Protein AF-A0A3R6R2R9-F1 (afdb_monomer)

Radius of gyration: 22.49 Å; Cα contacts (8 Å, |Δi|>4): 145; chains: 1; bounding box: 64×31×58 Å

Solvent-accessible surface area (backbone atoms only — not comparable to full-atom values): 10108 Å² total; per-residue (Å²): 118,65,66,65,54,50,53,55,52,50,50,53,41,51,53,51,35,52,53,40,49,52,53,43,52,53,50,51,51,50,52,48,55,59,41,60,47,38,36,71,58,51,48,53,52,26,43,52,53,43,52,52,52,52,49,56,29,52,77,71,74,43,88,62,89,83,72,40,45,68,54,50,43,54,51,48,49,27,50,53,25,18,50,49,17,32,46,50,51,51,36,50,51,37,38,54,50,41,45,55,53,53,50,53,51,53,51,52,51,58,69,74,54,85,64,92,76,82,85,73,84,82,86,65,81,58,54,64,58,58,49,51,51,52,57,48,43,63,55,48,50,37,55,50,41,41,54,48,20,56,76,24,62,85,47,72,64,48,75,69,55,37,51,44,28,41,51,13,23,51,49,15,35,51,50,46,53,50,52,51,52,50,53,54,50,66,73,72,107

Mean predicted aligned error: 7.1 Å

Nearest PDB structures (foldseek):
  8j07-assembly1_3  TM=2.261E-01  e=6.428E+00  Homo sapiens
  1qu7-assembly1_A  TM=2.383E-01  e=9.688E+00  Escherichia coli

pLDDT: mean 86.12, std 11.56, range [43.59, 97.88]

Sequence (189 aa):
MNVEKNIRGRQRVLVTVWIWHIVLILYILFIYSNSMRPAVQSSAESGRILRFLQKLAAESGVAVPWLTEHIVRKCAHFIEYTGLGMLLRQSDACVRRNRTVSEKMRIEDLVDRGDGTGRMCALTPDGHVWLELHRIAIFAVPFLDETIQLFTEGRSGQLSDVWLDMAGALTGTVLYLAARRIYLRIKKE

Foldseek 3Di:
DVVVVLVVVLVVLVVVLVVLVVVLVVLLVVLLVLLQDAPVVLLVVLVVVLVVVQVVCVVVVHHDPVDDSVVSSLVVLLQSLLVSLQSLLSSLVSLVVSLVSVVVVVVVCVVVPVDPDDDDPPPDPRSVVSNVVSVVCLQVSLVVSLVSNVVHHPGHRDPVSSVSSSVSSVNSNVVNVVVVVVVVVVVVD

Secondary structure (DSSP, 8-state):
-HHHHHHHHHHHHHHHHHHHHHHHHHHHHHHHHHHTS-HHHHHHHHHHHHHHHHHHHHHTT---TT--HHHHHHHHHHHHHHHHHHHHHHHHHHHHHHHHHHHHHHHHHHHHH-S--------S--HHHHHHHHHHHHHHHHHHHHHHHHTSTT----HHHHHHHHHHHHHHHHHHHHHHHHHHHHTT-

Structure (mmCIF, N/CA/C/O backbone):
data_AF-A0A3R6R2R9-F1
#
_entry.id   AF-A0A3R6R2R9-F1
#
loop_
_atom_site.group_PDB
_atom_site.id
_atom_site.type_symbol
_atom_site.label_atom_id
_atom_site.label_alt_id
_atom_site.label_comp_id
_atom_site.label_asym_id
_atom_site.label_entity_id
_atom_site.label_seq_id
_atom_site.pdbx_PDB_ins_code
_atom_site.Cartn_x
_atom_site.Cartn_y
_atom_site.Cartn_z
_atom_site.occupancy
_atom_site.B_iso_or_equiv
_atom_site.auth_seq_id
_atom_site.auth_comp_id
_atom_site.auth_asym_id
_atom_site.auth_atom_id
_atom_site.pdbx_PDB_model_num
ATOM 1 N N . MET A 1 1 ? 28.288 8.576 -31.025 1.00 58.16 1 MET A N 1
ATOM 2 C CA . MET A 1 1 ? 27.060 9.350 -30.707 1.00 58.16 1 MET A CA 1
ATOM 3 C C . MET A 1 1 ? 25.923 8.499 -30.104 1.00 58.16 1 MET A C 1
ATOM 5 O O . MET A 1 1 ? 25.209 9.017 -29.253 1.00 58.16 1 MET A O 1
ATOM 9 N N . ASN A 1 2 ? 25.753 7.215 -30.471 1.00 65.81 2 ASN A N 1
ATOM 10 C CA . ASN A 1 2 ? 24.722 6.334 -29.874 1.00 65.81 2 ASN A CA 1
ATOM 11 C C . ASN A 1 2 ? 25.046 5.860 -28.446 1.00 65.81 2 ASN A C 1
ATOM 13 O O . ASN A 1 2 ? 24.166 5.872 -27.589 1.00 65.81 2 ASN A O 1
ATOM 17 N N . VAL A 1 3 ? 26.313 5.543 -28.156 1.00 67.00 3 VAL A N 1
ATOM 18 C CA . VAL A 1 3 ? 26.750 5.053 -26.832 1.00 67.00 3 VAL A CA 1
ATOM 19 C C . VAL A 1 3 ? 26.425 6.047 -25.711 1.00 67.00 3 VAL A C 1
ATOM 21 O O . VAL A 1 3 ? 25.812 5.684 -24.711 1.00 67.00 3 VAL A O 1
ATOM 24 N N . GLU A 1 4 ? 26.745 7.329 -25.890 1.00 69.75 4 GLU A N 1
ATOM 25 C CA . GLU A 1 4 ? 26.500 8.352 -24.865 1.00 69.75 4 GLU A CA 1
ATOM 26 C C . GLU A 1 4 ? 24.999 8.612 -24.628 1.00 69.75 4 GLU A C 1
ATOM 28 O O . GLU A 1 4 ? 24.558 8.785 -23.488 1.00 69.75 4 GLU A O 1
ATOM 33 N N . LYS A 1 5 ? 24.182 8.573 -25.693 1.00 74.50 5 LYS A N 1
ATOM 34 C CA . LYS A 1 5 ? 22.715 8.662 -25.588 1.00 74.50 5 LYS A CA 1
ATOM 35 C C . LYS A 1 5 ? 22.138 7.469 -24.822 1.00 74.50 5 LYS A C 1
ATOM 37 O O . LYS A 1 5 ? 21.268 7.666 -23.970 1.00 74.50 5 LYS A O 1
ATOM 42 N N . ASN A 1 6 ? 22.654 6.266 -25.076 1.00 72.81 6 ASN A N 1
ATOM 43 C CA . ASN A 1 6 ? 22.269 5.044 -24.375 1.00 72.81 6 ASN A CA 1
ATOM 44 C C . ASN A 1 6 ? 22.636 5.113 -22.886 1.00 72.81 6 ASN A C 1
ATOM 46 O O . ASN A 1 6 ? 21.772 4.900 -22.033 1.00 72.81 6 ASN A O 1
ATOM 50 N N . ILE A 1 7 ? 23.861 5.530 -22.553 1.00 76.00 7 ILE A N 1
ATOM 51 C CA . ILE A 1 7 ? 24.305 5.715 -21.161 1.00 76.00 7 ILE A CA 1
ATOM 52 C C . ILE A 1 7 ? 23.391 6.706 -20.424 1.00 76.00 7 ILE A C 1
ATOM 54 O O . ILE A 1 7 ? 22.869 6.395 -19.352 1.00 76.00 7 ILE A O 1
ATOM 58 N N . ARG A 1 8 ? 23.104 7.865 -21.031 1.00 80.62 8 ARG A N 1
ATOM 59 C CA . ARG A 1 8 ? 22.224 8.890 -20.445 1.00 80.62 8 ARG A CA 1
ATOM 60 C C . ARG A 1 8 ? 20.776 8.409 -20.296 1.00 80.62 8 ARG A C 1
ATOM 62 O O . ARG A 1 8 ? 20.081 8.772 -19.345 1.00 80.62 8 ARG A O 1
ATOM 69 N N . GLY A 1 9 ? 20.295 7.589 -21.230 1.00 80.38 9 GLY A N 1
ATOM 70 C CA . GLY A 1 9 ? 18.992 6.927 -21.153 1.00 80.38 9 GLY A CA 1
ATOM 71 C C . GLY A 1 9 ? 18.902 5.956 -19.975 1.00 80.38 9 GLY A C 1
ATOM 72 O O . GLY A 1 9 ? 17.954 6.033 -19.192 1.00 80.38 9 GLY A O 1
ATOM 73 N N . ARG A 1 10 ? 19.916 5.099 -19.801 1.00 81.75 10 ARG A N 1
ATOM 74 C CA . ARG A 1 10 ? 20.007 4.154 -18.678 1.00 81.75 10 ARG A CA 1
ATOM 75 C C . ARG A 1 10 ? 20.099 4.872 -17.340 1.00 81.75 10 ARG A C 1
ATOM 77 O O . ARG A 1 10 ? 19.368 4.51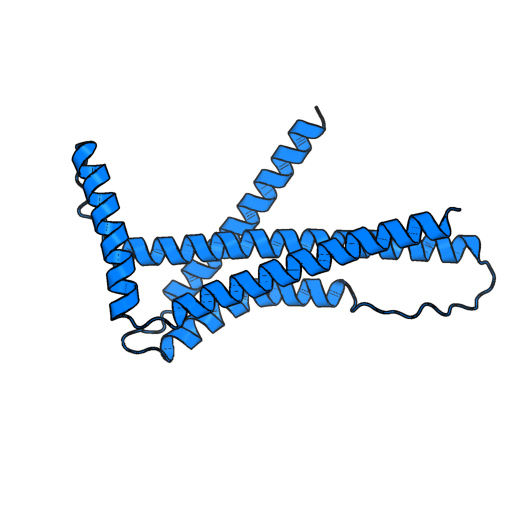9 -16.419 1.00 81.75 10 ARG A O 1
ATOM 84 N N . GLN A 1 11 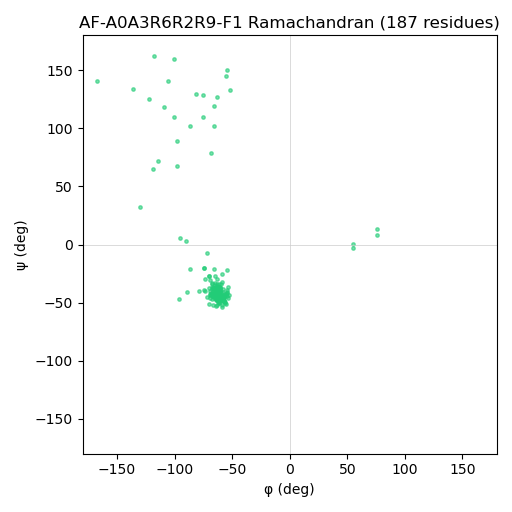? 20.931 5.907 -17.248 1.00 85.75 11 GLN A N 1
ATOM 85 C CA . GLN A 1 11 ? 21.093 6.689 -16.024 1.00 85.75 11 GLN A CA 1
ATOM 86 C C . GLN A 1 11 ? 19.759 7.279 -15.551 1.00 85.75 11 GLN A C 1
ATOM 88 O O . GLN A 1 11 ? 19.429 7.167 -14.375 1.00 85.75 11 GLN A O 1
ATOM 93 N N . ARG A 1 12 ? 18.931 7.814 -16.460 1.00 88.06 12 ARG A N 1
ATOM 94 C CA . ARG A 1 12 ? 17.590 8.322 -16.110 1.00 88.06 12 ARG A CA 1
ATOM 95 C C . ARG A 1 12 ? 16.668 7.243 -15.540 1.00 88.06 12 ARG A C 1
ATOM 97 O O . ARG A 1 12 ? 15.932 7.502 -14.587 1.00 88.06 12 ARG A O 1
ATOM 104 N N . VAL A 1 13 ? 16.702 6.036 -16.102 1.00 87.88 13 VAL A N 1
ATOM 105 C CA . VAL A 1 13 ? 15.885 4.919 -15.607 1.00 87.88 13 VAL A CA 1
ATOM 106 C C . VAL A 1 13 ? 16.375 4.453 -14.238 1.00 87.88 13 VAL A C 1
ATOM 108 O O . VAL A 1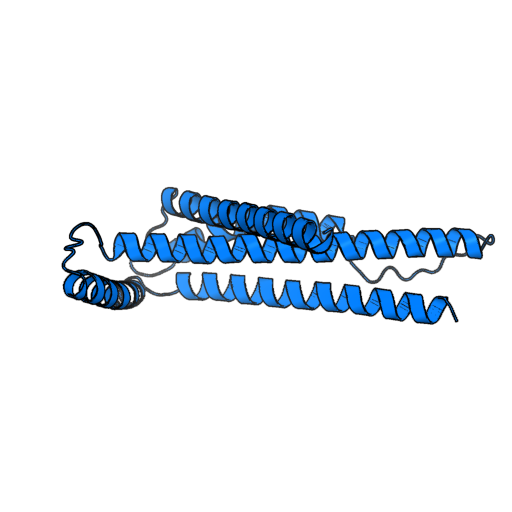 13 ? 15.552 4.270 -13.347 1.00 87.88 13 VAL A O 1
ATOM 111 N N . LEU A 1 14 ? 17.690 4.343 -14.041 1.00 88.44 14 LEU A N 1
ATOM 112 C CA . LEU A 1 14 ? 18.281 3.999 -12.747 1.00 88.44 14 LEU A CA 1
ATOM 113 C C . LEU A 1 14 ? 17.940 5.027 -11.668 1.00 88.44 14 LEU A C 1
ATOM 115 O O . LEU A 1 14 ? 17.484 4.647 -10.596 1.00 88.44 14 LEU A O 1
ATOM 119 N N . VAL A 1 15 ? 18.085 6.321 -11.960 1.00 90.44 15 VAL A N 1
ATOM 120 C CA . VAL A 1 15 ? 17.687 7.396 -11.037 1.00 90.44 15 VAL A CA 1
ATOM 121 C C . VAL A 1 15 ? 16.212 7.262 -10.658 1.00 90.44 15 VAL A C 1
ATOM 123 O O . VAL A 1 15 ? 15.872 7.326 -9.483 1.00 90.44 15 VAL A O 1
ATOM 126 N N . THR A 1 16 ? 15.341 6.989 -11.633 1.00 91.12 16 THR A N 1
ATOM 127 C CA . THR A 1 16 ? 13.912 6.766 -11.368 1.00 91.12 16 THR A CA 1
ATOM 128 C C . THR A 1 16 ? 13.693 5.573 -10.434 1.00 91.12 16 THR A C 1
ATOM 130 O O . THR A 1 16 ? 12.901 5.668 -9.504 1.00 91.12 16 THR A O 1
ATOM 133 N N . VAL A 1 17 ? 14.399 4.459 -10.652 1.00 92.19 17 VAL A N 1
ATOM 134 C CA . VAL A 1 17 ? 14.338 3.283 -9.771 1.00 92.19 17 VAL A CA 1
ATOM 135 C C . VAL A 1 17 ? 14.737 3.651 -8.342 1.00 92.19 17 VAL A C 1
ATOM 137 O O . VAL A 1 17 ? 14.004 3.320 -7.415 1.00 92.19 17 VAL A O 1
ATOM 140 N N . TRP A 1 18 ? 15.853 4.355 -8.153 1.00 92.75 18 TRP A N 1
ATOM 141 C CA . TRP A 1 18 ? 16.323 4.753 -6.823 1.00 92.75 18 TRP A CA 1
ATOM 142 C C . TRP A 1 18 ? 15.357 5.696 -6.111 1.00 92.75 18 TRP A C 1
ATOM 144 O O . TRP A 1 18 ? 15.076 5.489 -4.935 1.00 92.75 18 TRP A O 1
ATOM 154 N N . ILE A 1 19 ? 14.793 6.674 -6.824 1.00 94.81 19 ILE A N 1
ATOM 155 C CA . ILE A 1 19 ? 13.782 7.583 -6.269 1.00 94.81 19 ILE A CA 1
ATOM 156 C C . ILE A 1 19 ? 12.598 6.788 -5.709 1.00 94.81 19 ILE A C 1
ATOM 158 O O . ILE A 1 19 ? 12.211 7.000 -4.564 1.00 94.81 19 ILE A O 1
ATOM 162 N N . TRP A 1 20 ? 12.047 5.843 -6.478 1.00 94.56 20 TRP A N 1
ATOM 163 C CA . TRP A 1 20 ? 10.895 5.061 -6.020 1.00 94.56 20 TRP A CA 1
ATOM 164 C C . TRP A 1 20 ? 11.223 4.124 -4.857 1.00 94.56 20 TRP A C 1
ATOM 166 O O . TRP A 1 20 ? 10.386 3.972 -3.973 1.00 94.56 20 TRP A O 1
ATOM 176 N N . HIS A 1 21 ? 12.430 3.555 -4.801 1.00 94.81 21 HIS A N 1
ATOM 177 C CA . HIS A 1 21 ? 12.857 2.777 -3.634 1.00 94.81 21 HIS A CA 1
ATOM 178 C C . HIS A 1 21 ? 12.999 3.647 -2.385 1.00 94.81 21 HIS A C 1
ATOM 180 O O . HIS A 1 21 ? 12.550 3.240 -1.320 1.00 94.81 21 HIS A O 1
ATOM 186 N N . ILE A 1 22 ? 13.575 4.849 -2.502 1.00 95.69 22 ILE A N 1
ATOM 187 C CA . ILE A 1 22 ? 13.682 5.784 -1.374 1.00 95.69 22 ILE A CA 1
ATOM 188 C C . ILE A 1 22 ? 12.286 6.155 -0.870 1.00 95.69 22 ILE A C 1
ATOM 190 O O . ILE A 1 22 ? 12.026 6.060 0.324 1.00 95.69 22 ILE A O 1
ATOM 194 N N . VAL A 1 23 ? 11.369 6.514 -1.773 1.00 97.12 23 VAL A N 1
ATOM 195 C CA . VAL A 1 23 ? 9.976 6.824 -1.415 1.00 97.12 23 VAL A CA 1
ATOM 196 C C . VAL A 1 23 ? 9.304 5.633 -0.729 1.00 97.12 23 VAL A C 1
ATOM 198 O O . VAL A 1 23 ? 8.651 5.815 0.293 1.00 97.12 23 VAL A O 1
ATOM 201 N N . LEU A 1 24 ? 9.490 4.418 -1.250 1.00 95.62 24 LEU A N 1
ATOM 202 C CA . LEU A 1 24 ? 8.939 3.201 -0.659 1.00 95.62 24 LEU A CA 1
ATOM 203 C C . LEU A 1 24 ? 9.484 2.951 0.755 1.00 95.62 24 LEU A C 1
ATOM 205 O O . LEU A 1 24 ? 8.706 2.685 1.665 1.00 95.62 24 LEU A O 1
ATOM 209 N N . ILE A 1 25 ? 10.799 3.067 0.952 1.00 95.69 25 ILE A N 1
ATOM 210 C CA . ILE A 1 25 ? 11.438 2.889 2.264 1.00 95.69 25 ILE A CA 1
ATOM 211 C C . ILE A 1 25 ? 10.914 3.930 3.254 1.00 95.69 25 ILE A C 1
ATOM 213 O O . ILE A 1 25 ? 10.522 3.573 4.360 1.00 95.69 25 ILE A O 1
ATOM 217 N N . LEU A 1 26 ? 10.854 5.203 2.853 1.00 97.06 26 LEU A N 1
ATOM 218 C CA . LEU A 1 26 ? 10.310 6.271 3.694 1.00 97.06 26 LEU A CA 1
ATOM 219 C C . LEU A 1 26 ? 8.844 6.016 4.062 1.00 97.06 26 LEU A C 1
ATOM 221 O O . LEU A 1 26 ? 8.447 6.284 5.193 1.00 97.06 26 LEU A O 1
ATOM 225 N N . TYR A 1 27 ? 8.052 5.468 3.140 1.00 97.25 27 TYR A N 1
ATOM 226 C CA . TYR A 1 27 ? 6.656 5.132 3.401 1.00 97.25 27 TYR A CA 1
ATOM 227 C C . TYR A 1 27 ? 6.503 3.959 4.379 1.00 97.25 27 TYR A C 1
ATOM 229 O O . TYR A 1 27 ? 5.671 4.015 5.277 1.00 97.25 27 TYR A O 1
ATOM 237 N N . ILE A 1 28 ? 7.344 2.927 4.269 1.00 95.69 28 ILE A N 1
ATOM 238 C CA . ILE A 1 28 ? 7.371 1.818 5.238 1.00 95.69 28 ILE A CA 1
ATOM 239 C C . ILE A 1 28 ? 7.783 2.327 6.625 1.00 95.69 28 ILE A C 1
ATOM 241 O O . ILE A 1 28 ? 7.151 1.986 7.620 1.00 95.69 28 ILE A O 1
ATOM 245 N N . LEU A 1 29 ? 8.801 3.191 6.701 1.00 95.25 29 LEU A N 1
ATOM 246 C CA . LEU A 1 29 ? 9.208 3.820 7.962 1.00 95.25 29 LEU A CA 1
ATOM 247 C C . LEU A 1 29 ? 8.088 4.675 8.563 1.00 95.25 29 LEU A C 1
ATOM 249 O O . LEU A 1 29 ? 7.932 4.705 9.781 1.00 95.25 29 LEU A O 1
ATOM 253 N N . PHE A 1 30 ? 7.303 5.352 7.724 1.00 95.06 30 PHE A N 1
ATOM 254 C CA . PHE A 1 30 ? 6.120 6.085 8.161 1.00 95.06 30 PHE A CA 1
ATOM 255 C C . PHE A 1 30 ? 5.064 5.153 8.779 1.00 95.06 30 P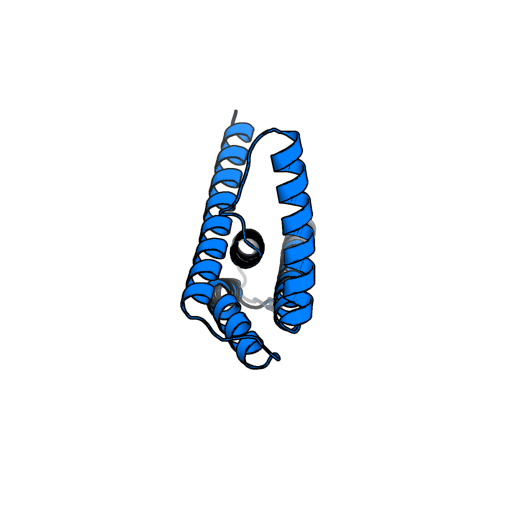HE A C 1
ATOM 257 O O . PHE A 1 30 ? 4.596 5.448 9.877 1.00 95.06 30 PHE A O 1
ATOM 264 N N . ILE A 1 31 ? 4.757 4.015 8.144 1.00 94.19 31 ILE A N 1
ATOM 265 C CA . ILE A 1 31 ? 3.828 3.006 8.690 1.00 94.19 31 ILE A CA 1
ATOM 266 C C . ILE A 1 31 ? 4.329 2.500 10.049 1.00 94.19 31 ILE A C 1
ATOM 268 O O . ILE A 1 31 ? 3.626 2.607 11.051 1.00 94.19 31 ILE A O 1
ATOM 272 N N . TYR A 1 32 ? 5.586 2.055 10.127 1.00 93.56 32 TYR A N 1
ATOM 273 C CA . TYR A 1 32 ? 6.148 1.544 11.382 1.00 93.56 32 TYR A CA 1
ATOM 274 C C . TYR A 1 32 ? 6.219 2.610 12.479 1.00 93.56 32 TYR A C 1
ATOM 276 O O . TYR A 1 32 ? 6.015 2.305 13.652 1.00 93.56 32 TYR A O 1
ATOM 284 N N . SER A 1 33 ? 6.463 3.873 12.118 1.00 91.19 33 SER A N 1
ATOM 285 C CA . SER A 1 33 ? 6.396 4.996 13.058 1.00 91.19 33 SER A CA 1
ATOM 286 C C . SER A 1 33 ? 5.000 5.151 13.665 1.00 91.19 33 SER A C 1
ATOM 288 O O . SER A 1 33 ? 4.881 5.404 14.864 1.00 91.19 33 SER A O 1
ATOM 290 N N . ASN A 1 34 ? 3.941 4.946 12.876 1.00 88.19 34 ASN A N 1
ATOM 291 C CA . ASN A 1 34 ? 2.566 4.964 13.376 1.00 88.19 34 ASN A CA 1
ATOM 292 C C . ASN A 1 34 ? 2.259 3.746 14.258 1.00 88.19 34 ASN A C 1
ATOM 294 O O . ASN A 1 34 ? 1.606 3.905 15.292 1.00 88.19 34 ASN A O 1
ATOM 298 N N . SER A 1 35 ? 2.789 2.567 13.929 1.00 86.00 35 SER A N 1
ATOM 299 C CA . SER A 1 35 ? 2.625 1.365 14.757 1.00 86.00 35 SER A CA 1
ATOM 300 C C . SER A 1 35 ? 3.386 1.399 16.074 1.00 86.00 35 SER A C 1
ATOM 302 O O . SER A 1 35 ? 2.921 0.815 17.046 1.00 86.00 35 SER A O 1
ATOM 304 N N . MET A 1 36 ? 4.492 2.145 16.164 1.00 86.62 36 MET A N 1
ATOM 305 C CA . MET A 1 36 ? 5.206 2.364 17.428 1.00 86.62 36 MET A CA 1
ATOM 306 C C . MET A 1 36 ? 4.457 3.289 18.408 1.00 86.62 36 MET A C 1
ATOM 308 O O . MET A 1 36 ? 4.889 3.458 19.550 1.00 86.62 36 MET A O 1
ATOM 312 N N . ARG A 1 37 ? 3.342 3.913 18.000 1.00 86.06 37 ARG A N 1
ATOM 313 C CA . ARG A 1 37 ? 2.593 4.840 18.861 1.00 86.06 37 ARG A CA 1
ATOM 314 C C . ARG A 1 37 ? 1.781 4.086 19.924 1.00 86.06 37 ARG A C 1
ATOM 316 O O . ARG A 1 37 ? 0.955 3.238 19.562 1.00 86.06 37 ARG A O 1
ATOM 323 N N . PRO A 1 38 ? 1.906 4.456 21.218 1.00 86.12 38 PRO A N 1
ATOM 324 C CA . PRO A 1 38 ? 1.123 3.859 22.298 1.00 86.12 38 PRO A CA 1
ATOM 325 C C . PRO A 1 38 ? -0.382 3.928 22.035 1.00 86.12 38 PRO A C 1
ATOM 327 O O . PRO A 1 38 ? -0.876 4.883 21.422 1.00 86.12 38 PRO A O 1
ATOM 330 N N . ALA A 1 39 ? -1.130 2.952 22.554 1.00 81.25 39 ALA A N 1
ATOM 331 C CA . ALA A 1 39 ? -2.566 2.840 22.299 1.00 81.25 39 ALA A CA 1
ATOM 332 C C . ALA A 1 39 ? -3.343 4.118 22.643 1.00 81.25 39 ALA A C 1
ATOM 334 O O . ALA A 1 39 ? -4.160 4.566 21.846 1.00 81.25 39 ALA A O 1
ATOM 335 N N . VAL A 1 40 ? -3.016 4.767 23.765 1.00 80.75 40 VAL A N 1
ATOM 336 C CA . VAL A 1 40 ? -3.664 6.016 24.202 1.00 80.75 40 VAL A CA 1
ATOM 337 C C . VAL A 1 40 ? -3.480 7.149 23.182 1.00 80.75 40 VAL A C 1
ATOM 339 O O . VAL A 1 40 ? -4.421 7.897 22.913 1.00 80.75 40 VAL A O 1
ATOM 342 N N . GLN A 1 41 ? -2.291 7.271 22.578 1.00 81.19 41 GLN A N 1
ATOM 343 C CA . GLN A 1 41 ? -2.022 8.308 21.576 1.00 81.19 41 GLN A CA 1
ATOM 344 C C . GLN A 1 41 ? -2.753 8.020 20.263 1.00 81.19 41 GLN A C 1
ATOM 346 O O . GLN A 1 41 ? -3.413 8.906 19.723 1.00 81.19 41 GLN A O 1
ATOM 351 N N . SER A 1 42 ? -2.706 6.777 19.782 1.00 84.56 42 SER A N 1
ATOM 352 C CA . SER A 1 42 ? -3.435 6.391 18.568 1.00 84.56 42 SER A CA 1
ATOM 353 C C . SER A 1 42 ? -4.952 6.517 18.729 1.00 84.56 42 SER A C 1
ATOM 355 O O . SER A 1 42 ? -5.647 6.939 17.798 1.00 84.56 42 SER A O 1
ATOM 357 N N . SER A 1 43 ? -5.463 6.225 19.926 1.00 83.88 43 SER A N 1
ATOM 358 C CA . SER A 1 43 ? -6.866 6.421 20.269 1.00 83.88 43 SER A CA 1
ATOM 359 C C . SER A 1 43 ? -7.265 7.891 20.262 1.00 83.88 43 SER A C 1
ATOM 361 O O . SER A 1 43 ? -8.291 8.263 19.693 1.00 83.88 43 SER A O 1
ATOM 363 N N . ALA A 1 44 ? -6.416 8.772 20.796 1.00 85.44 44 ALA A N 1
ATOM 364 C CA . ALA A 1 44 ? -6.650 10.209 20.735 1.00 85.44 44 ALA A CA 1
ATOM 365 C C . ALA A 1 44 ? -6.700 10.743 19.288 1.00 85.44 44 ALA A C 1
ATOM 367 O O . ALA A 1 44 ? -7.549 11.587 18.982 1.00 85.44 44 ALA A O 1
ATOM 368 N N . GLU A 1 45 ? -5.829 10.260 18.396 1.00 85.25 45 GLU A N 1
ATOM 369 C CA . GLU A 1 45 ? -5.824 10.639 16.973 1.00 85.25 45 GLU A CA 1
ATOM 370 C C . GLU A 1 45 ? -7.078 10.150 16.246 1.00 85.25 45 GLU A C 1
ATOM 372 O O . GLU A 1 45 ? -7.806 10.950 15.649 1.00 85.25 45 GLU A O 1
ATOM 377 N N . SER A 1 46 ? -7.386 8.861 16.376 1.00 85.06 46 SER A N 1
ATOM 378 C CA . SER A 1 46 ? -8.581 8.249 15.789 1.00 85.06 46 SER A CA 1
ATOM 379 C C . SER A 1 46 ? -9.861 8.901 16.329 1.00 85.06 46 SER A C 1
ATOM 381 O O . SER A 1 46 ? -10.801 9.154 15.578 1.00 85.06 46 SER A O 1
ATOM 383 N N . GLY A 1 47 ? -9.874 9.283 17.609 1.00 85.12 47 GLY A N 1
ATOM 384 C CA . GLY A 1 47 ? -10.970 10.005 18.249 1.00 85.12 47 GLY A CA 1
ATOM 385 C C . GLY A 1 47 ? -11.152 11.437 17.733 1.00 85.12 47 GLY A C 1
ATOM 386 O O . GLY A 1 47 ? -12.282 11.920 17.650 1.00 85.12 47 GLY A O 1
ATOM 387 N N . ARG A 1 48 ? -10.074 12.139 17.351 1.00 86.62 48 ARG A N 1
ATOM 388 C CA . ARG A 1 48 ? -10.175 13.460 16.692 1.00 86.62 48 ARG A CA 1
ATOM 389 C C . ARG A 1 48 ? -10.824 13.336 15.318 1.00 86.62 48 ARG A C 1
ATOM 391 O O . ARG A 1 48 ? -11.739 14.102 15.021 1.00 86.62 48 ARG A O 1
ATOM 398 N N . ILE A 1 49 ? -10.384 12.360 14.522 1.00 88.00 49 ILE A N 1
ATOM 399 C CA . ILE A 1 49 ? -10.959 12.081 13.200 1.00 88.00 49 ILE A CA 1
ATOM 400 C C . ILE A 1 49 ? -12.427 11.672 13.345 1.00 88.00 49 ILE A C 1
ATOM 402 O O . ILE A 1 49 ? -13.281 12.203 12.641 1.00 88.00 49 ILE A O 1
ATOM 406 N N . LEU A 1 50 ? -12.744 10.805 14.309 1.00 88.50 50 LEU A N 1
ATOM 407 C CA . LEU A 1 50 ? -14.114 10.397 14.602 1.00 88.50 50 LEU A CA 1
ATOM 408 C C . LEU A 1 50 ? -15.023 11.597 14.889 1.00 88.50 50 LEU A C 1
ATOM 410 O O . LEU A 1 50 ? -16.075 11.722 14.269 1.00 88.50 50 LEU A O 1
ATOM 414 N N . ARG A 1 51 ? -14.614 12.498 15.793 1.00 85.62 51 ARG A N 1
ATOM 415 C CA . ARG A 1 51 ? -15.400 13.698 16.127 1.00 85.62 51 ARG A CA 1
ATOM 416 C C . ARG A 1 51 ? -15.598 14.610 14.921 1.00 85.62 51 ARG A C 1
ATOM 418 O O . ARG A 1 51 ? -16.677 15.171 14.755 1.00 85.62 51 ARG A O 1
ATOM 425 N N . PHE A 1 52 ? -14.580 14.748 14.074 1.00 88.00 52 PHE A N 1
ATOM 426 C CA . PHE A 1 52 ? -14.690 15.506 12.831 1.00 88.00 52 PHE A CA 1
ATOM 427 C C . PHE A 1 52 ? -15.714 14.878 11.873 1.00 88.00 52 PHE A C 1
ATOM 429 O O . PHE A 1 52 ? -16.605 15.575 11.391 1.00 88.00 52 PHE A O 1
ATOM 436 N N . LEU A 1 53 ? -15.652 13.560 11.661 1.00 85.88 53 LEU A N 1
ATOM 437 C CA . LEU A 1 53 ? -16.594 12.835 10.804 1.00 85.88 53 LEU A CA 1
ATOM 438 C C . LEU A 1 53 ? -18.027 12.873 11.348 1.00 85.88 53 LEU A C 1
ATOM 440 O O . LEU A 1 53 ? -18.962 13.106 10.588 1.00 85.88 53 LEU A O 1
ATOM 444 N N . GLN A 1 54 ? -18.208 12.701 12.659 1.00 86.75 54 GLN A N 1
ATOM 445 C CA . GLN A 1 54 ? -19.517 12.804 13.308 1.00 86.75 54 GLN A CA 1
ATOM 446 C C . GLN A 1 54 ? -20.107 14.211 13.181 1.00 86.75 54 GLN A C 1
ATOM 448 O O . GLN A 1 54 ? -21.306 14.342 12.957 1.00 86.75 54 GLN A O 1
ATOM 453 N N . LYS A 1 55 ? -19.277 15.259 13.269 1.00 87.75 55 LYS A N 1
ATOM 454 C CA . LYS A 1 55 ? -19.718 16.641 13.051 1.00 87.75 55 LYS A CA 1
ATOM 455 C C . LYS A 1 55 ? -20.203 16.858 11.614 1.00 87.75 55 LYS A C 1
ATOM 457 O O . LYS A 1 55 ? -21.299 17.373 11.429 1.00 87.75 55 LYS A O 1
ATOM 462 N N . LEU A 1 56 ? -19.438 16.413 10.615 1.00 88.19 56 LEU A N 1
ATOM 463 C CA . LEU A 1 56 ? -19.845 16.506 9.205 1.00 88.19 56 LEU A CA 1
ATOM 464 C C . LEU A 1 56 ? -21.128 15.709 8.912 1.00 88.19 56 LEU A C 1
ATOM 466 O O . LEU A 1 56 ? -21.991 16.150 8.152 1.00 88.19 56 LEU A O 1
ATOM 470 N N . ALA A 1 57 ? -21.275 14.536 9.527 1.00 86.25 57 ALA A N 1
ATOM 471 C CA . ALA A 1 57 ? -22.477 13.717 9.402 1.00 86.25 57 ALA A CA 1
ATOM 472 C C . ALA A 1 57 ? -23.698 14.409 10.042 1.00 86.25 57 ALA A C 1
ATOM 474 O O . ALA A 1 57 ? -24.765 14.481 9.436 1.00 86.25 57 ALA A O 1
ATOM 475 N N . ALA A 1 58 ? -23.525 15.011 11.222 1.00 85.56 58 ALA A N 1
ATOM 476 C CA . ALA A 1 58 ? -24.578 15.776 11.885 1.00 85.56 58 ALA A CA 1
ATOM 477 C C . ALA A 1 58 ? -25.010 17.004 11.064 1.00 85.56 58 ALA A C 1
ATOM 479 O O . ALA A 1 58 ? -26.205 17.256 10.931 1.00 85.56 58 ALA A O 1
ATOM 480 N N . GLU A 1 59 ? -24.063 17.726 10.457 1.00 88.00 59 GLU A N 1
ATOM 481 C CA . GLU A 1 59 ? -24.346 18.864 9.566 1.00 88.00 59 GLU A CA 1
ATOM 482 C C . GLU A 1 59 ? -25.089 18.451 8.284 1.00 88.00 59 GLU A C 1
ATOM 484 O O . GLU A 1 59 ? -25.855 19.237 7.733 1.00 88.00 59 GLU A O 1
ATOM 489 N N . SER A 1 60 ? -24.922 17.205 7.835 1.00 86.50 60 SER A N 1
ATOM 490 C CA . SER A 1 60 ? -25.663 16.627 6.704 1.00 86.50 60 SER A CA 1
ATOM 491 C C . SER A 1 60 ? -26.971 15.932 7.109 1.00 86.50 60 SER A C 1
ATOM 493 O O . SER A 1 60 ? -27.660 15.378 6.253 1.00 86.50 60 SER A O 1
ATOM 495 N N . GLY A 1 61 ? -27.344 15.973 8.394 1.00 86.69 61 GLY A N 1
ATOM 496 C CA . GLY A 1 61 ? -28.575 15.373 8.917 1.00 86.69 61 GLY A CA 1
ATOM 497 C C . GLY A 1 61 ? -28.529 13.849 9.068 1.00 86.69 61 GLY A C 1
ATOM 498 O O . GLY A 1 61 ? -29.570 13.224 9.264 1.00 86.69 61 GLY A O 1
ATOM 499 N N . VAL A 1 62 ? -27.345 13.234 8.988 1.00 84.88 62 VAL A N 1
ATOM 500 C CA . VAL A 1 62 ? -27.159 11.780 9.064 1.00 84.88 62 VAL A CA 1
ATOM 501 C C . VAL A 1 62 ? -26.481 11.405 10.380 1.00 84.88 62 VAL A C 1
ATOM 503 O O . VAL A 1 62 ? -25.340 11.773 10.647 1.00 84.88 62 VAL A O 1
ATOM 506 N N . ALA A 1 63 ? -27.157 10.611 11.211 1.00 78.69 63 ALA A N 1
ATOM 507 C CA . ALA A 1 63 ? -26.541 10.030 12.400 1.00 78.69 63 ALA A CA 1
ATOM 508 C C . ALA A 1 63 ? -25.736 8.772 12.029 1.00 78.69 63 ALA A C 1
ATOM 510 O O . ALA A 1 63 ? -26.255 7.858 11.389 1.00 78.69 63 ALA A O 1
ATOM 511 N N . VAL A 1 64 ? -24.480 8.692 12.478 1.00 83.88 64 VAL A N 1
ATOM 512 C CA . VAL A 1 64 ? -23.580 7.545 12.238 1.00 83.88 64 VAL A CA 1
ATOM 513 C C . VAL A 1 64 ? -23.147 6.873 13.551 1.00 83.88 64 VAL A C 1
ATOM 515 O O . VAL A 1 64 ? -21.969 6.890 13.901 1.00 83.88 64 VAL A O 1
ATOM 518 N N . PRO A 1 65 ? -24.076 6.259 14.311 1.00 80.81 65 PRO A N 1
ATOM 519 C CA . PRO A 1 65 ? -23.766 5.633 15.603 1.00 80.81 65 PRO A CA 1
ATOM 520 C C . PRO A 1 65 ? -22.844 4.412 15.483 1.00 80.81 65 PRO A C 1
ATOM 522 O O . PRO A 1 65 ? -22.188 4.029 16.445 1.00 80.81 65 PRO A O 1
ATOM 525 N N . TRP A 1 66 ? -22.774 3.807 14.297 1.00 85.19 66 TRP A N 1
ATOM 526 C CA . TRP A 1 66 ? -21.866 2.704 13.995 1.00 85.19 66 TRP A CA 1
ATOM 527 C C . TRP A 1 66 ? -20.414 3.163 13.830 1.00 85.19 66 TRP A C 1
ATOM 529 O O . TRP A 1 66 ? -19.511 2.339 13.944 1.00 85.19 66 TRP A O 1
ATOM 539 N N . LEU A 1 67 ? -20.165 4.453 13.566 1.00 86.12 67 LEU A N 1
ATOM 540 C CA . LEU A 1 67 ? -18.817 4.974 13.386 1.00 86.12 67 LEU A CA 1
ATOM 541 C C . LEU A 1 67 ? -18.142 5.084 14.754 1.00 86.12 67 LEU A C 1
ATOM 543 O O . LEU A 1 67 ? -18.489 5.928 15.579 1.00 86.12 67 LEU A O 1
ATOM 547 N N . THR A 1 68 ? -17.169 4.213 14.982 1.00 88.88 68 THR A N 1
ATOM 548 C CA . THR A 1 68 ? -16.390 4.159 16.220 1.00 88.88 68 THR A CA 1
ATOM 549 C C . THR A 1 68 ? -14.924 4.441 15.934 1.00 88.88 68 THR A C 1
ATOM 551 O O . THR A 1 68 ? -14.453 4.303 14.804 1.00 88.88 68 THR A O 1
ATOM 554 N N . GLU A 1 69 ? -14.179 4.789 16.979 1.00 86.38 69 GLU A N 1
ATOM 555 C CA . GLU A 1 69 ? -12.730 4.983 16.908 1.00 86.38 69 GLU A CA 1
ATOM 556 C C . GLU A 1 69 ? -12.026 3.747 16.332 1.00 86.38 69 GLU A C 1
ATOM 558 O O . GLU A 1 69 ? -11.129 3.859 15.501 1.00 86.38 69 GLU A O 1
ATOM 563 N N . HIS A 1 70 ? -12.504 2.560 16.710 1.00 85.56 70 HIS A N 1
ATOM 564 C CA . HIS A 1 70 ? -11.989 1.289 16.227 1.00 85.56 70 HIS A CA 1
ATOM 565 C C . HIS A 1 70 ? -12.159 1.123 14.708 1.00 85.56 70 HIS A C 1
ATOM 567 O O . HIS A 1 70 ? -11.232 0.671 14.039 1.00 85.56 70 HIS A O 1
ATOM 573 N N . ILE A 1 71 ? -13.310 1.517 14.146 1.00 87.75 71 ILE A N 1
ATOM 574 C CA . ILE A 1 71 ? -13.530 1.485 12.691 1.00 87.75 71 ILE A CA 1
ATOM 575 C C . ILE A 1 71 ? -12.638 2.506 11.993 1.00 87.75 71 ILE A C 1
ATOM 577 O O . ILE A 1 71 ? -11.978 2.159 11.020 1.00 87.75 71 ILE A O 1
ATOM 581 N N . VAL A 1 72 ? -12.579 3.739 12.505 1.00 89.38 72 VAL A N 1
ATOM 582 C CA . VAL A 1 72 ? -11.727 4.797 11.938 1.00 89.38 72 VAL A CA 1
ATOM 583 C C . VAL A 1 72 ? -10.269 4.345 11.889 1.00 89.38 72 VAL A C 1
ATOM 585 O O . VAL A 1 72 ? -9.614 4.499 10.860 1.00 89.38 72 VAL A O 1
ATOM 588 N N . ARG A 1 73 ? -9.789 3.711 12.961 1.00 88.50 73 ARG A N 1
ATOM 589 C CA . ARG A 1 73 ? -8.445 3.141 13.031 1.00 88.50 73 ARG A CA 1
ATOM 590 C C . ARG A 1 73 ? -8.236 2.053 11.977 1.00 88.50 73 ARG A C 1
ATOM 592 O O . ARG A 1 73 ? -7.293 2.146 11.203 1.00 88.50 73 ARG A O 1
ATOM 599 N N . LYS A 1 74 ? -9.140 1.072 11.874 1.00 90.25 74 LYS A N 1
ATOM 600 C CA . LYS A 1 74 ? -9.054 0.004 10.858 1.00 90.25 74 LYS A CA 1
ATOM 601 C C . LYS A 1 74 ? -9.091 0.540 9.425 1.00 90.25 74 LYS A C 1
ATOM 603 O O . LYS A 1 74 ? -8.363 0.054 8.566 1.00 90.25 74 LYS A O 1
ATOM 608 N N . CYS A 1 75 ? -9.884 1.577 9.169 1.00 91.62 75 CYS A N 1
ATOM 609 C CA . CYS A 1 75 ? -9.893 2.257 7.877 1.00 91.62 75 CYS A CA 1
ATOM 610 C C . CYS A 1 75 ? -8.567 2.972 7.588 1.00 91.62 75 CYS A C 1
ATOM 612 O O . CYS A 1 75 ? -8.114 2.936 6.448 1.00 91.62 75 CYS A O 1
ATOM 614 N N . ALA A 1 76 ? -7.944 3.602 8.589 1.00 91.56 76 ALA A N 1
ATOM 615 C CA . ALA A 1 76 ? -6.647 4.253 8.424 1.00 91.56 76 ALA A CA 1
ATOM 616 C C . ALA A 1 76 ? -5.563 3.241 8.028 1.00 91.56 76 ALA A C 1
ATOM 618 O O . ALA A 1 76 ? -4.932 3.436 6.992 1.00 91.56 76 ALA A O 1
ATOM 619 N N . HIS A 1 77 ? -5.445 2.125 8.758 1.00 92.06 77 HIS A N 1
ATOM 620 C CA . HIS A 1 77 ? -4.525 1.037 8.410 1.00 92.06 77 HIS A CA 1
ATOM 621 C C . HIS A 1 77 ? -4.790 0.523 6.984 1.00 92.06 77 HIS A C 1
ATOM 623 O O . HIS A 1 77 ? -3.906 0.549 6.129 1.00 92.06 77 HIS A O 1
ATOM 629 N N . PHE A 1 78 ? -6.043 0.205 6.646 1.00 95.69 78 PHE A N 1
ATOM 630 C CA . PHE A 1 78 ? -6.393 -0.226 5.289 1.00 95.69 78 PHE A CA 1
ATOM 631 C C . PHE A 1 78 ? -5.954 0.774 4.199 1.00 95.69 78 PHE A C 1
ATOM 633 O O . PHE A 1 78 ? -5.465 0.368 3.140 1.00 95.69 78 PHE A O 1
ATOM 640 N N . ILE A 1 79 ? -6.110 2.083 4.435 1.00 95.75 79 ILE A N 1
ATOM 641 C CA . ILE A 1 79 ? -5.692 3.142 3.502 1.00 95.75 79 ILE A CA 1
ATOM 642 C C . ILE A 1 79 ? -4.164 3.231 3.407 1.00 95.75 79 ILE A C 1
ATOM 644 O O . ILE A 1 79 ? -3.640 3.342 2.297 1.00 95.75 79 ILE A O 1
ATOM 648 N N . GLU A 1 80 ? -3.448 3.158 4.528 1.00 95.75 80 GLU A N 1
ATOM 649 C CA . GLU A 1 80 ? -1.980 3.147 4.558 1.00 95.75 80 GLU A CA 1
ATOM 650 C C . GLU A 1 80 ? -1.433 1.970 3.746 1.00 95.75 80 GLU A C 1
ATOM 652 O O . GLU A 1 80 ? -0.619 2.148 2.836 1.00 95.75 80 GLU A O 1
ATOM 657 N N . TYR A 1 81 ? -1.968 0.771 3.964 1.00 96.69 81 TYR A N 1
ATOM 658 C CA . TYR A 1 81 ? -1.563 -0.401 3.197 1.00 96.69 81 TYR A CA 1
ATOM 659 C C . TYR A 1 81 ? -2.018 -0.350 1.737 1.00 96.69 81 TYR A C 1
ATOM 661 O O . TYR A 1 81 ? -1.295 -0.810 0.851 1.00 96.69 81 TYR A O 1
ATOM 669 N N . THR A 1 82 ? -3.148 0.292 1.432 1.00 97.88 82 THR A N 1
ATOM 670 C CA . THR A 1 82 ? -3.528 0.615 0.046 1.00 97.88 82 THR A CA 1
ATOM 671 C C . THR A 1 82 ? -2.471 1.497 -0.625 1.00 97.88 82 THR A C 1
ATOM 673 O O . THR A 1 82 ? -2.055 1.214 -1.753 1.00 97.88 82 THR A O 1
ATOM 676 N N . GLY A 1 83 ? -1.970 2.520 0.070 1.00 97.31 83 GLY A N 1
ATOM 677 C CA . GLY A 1 83 ? -0.855 3.343 -0.399 1.00 97.31 83 GLY A CA 1
ATOM 678 C C . GLY A 1 83 ? 0.425 2.530 -0.614 1.00 97.31 83 GLY A C 1
ATOM 679 O O . GLY A 1 83 ? 1.052 2.638 -1.673 1.00 97.31 83 GLY A O 1
ATOM 680 N N . LEU A 1 84 ? 0.764 1.644 0.328 1.00 97.44 84 LEU A N 1
ATOM 681 C CA . LEU A 1 84 ? 1.918 0.746 0.226 1.00 97.44 84 LEU A CA 1
ATOM 682 C C . LEU A 1 84 ? 1.835 -0.136 -1.029 1.00 97.44 84 LEU A C 1
ATOM 684 O O . LEU A 1 84 ? 2.799 -0.221 -1.790 1.00 97.44 84 LEU A O 1
ATOM 688 N N . GLY A 1 85 ? 0.672 -0.742 -1.289 1.00 96.88 85 GLY A N 1
ATOM 689 C CA . GLY A 1 85 ? 0.433 -1.570 -2.472 1.00 96.88 85 GLY A CA 1
ATOM 690 C C . GLY A 1 85 ? 0.627 -0.812 -3.790 1.00 96.88 85 GLY A C 1
ATOM 691 O O . GLY A 1 85 ? 1.253 -1.321 -4.724 1.00 96.88 85 GLY A O 1
ATOM 692 N N . MET A 1 86 ? 0.151 0.437 -3.865 1.00 96.88 86 MET A N 1
ATOM 693 C CA . MET A 1 86 ? 0.369 1.299 -5.034 1.00 96.88 86 MET A CA 1
ATOM 694 C C . MET A 1 86 ? 1.854 1.625 -5.240 1.00 96.88 86 MET A C 1
ATOM 696 O O . MET A 1 86 ? 2.355 1.523 -6.364 1.00 96.88 86 MET A O 1
ATOM 700 N N . LEU A 1 87 ? 2.563 1.994 -4.169 1.00 96.88 87 LEU A N 1
ATOM 701 C CA . LEU A 1 87 ? 3.985 2.348 -4.214 1.00 96.88 87 LEU A CA 1
ATOM 702 C C . LEU A 1 87 ? 4.864 1.153 -4.586 1.00 96.88 87 LEU A C 1
ATOM 704 O O . LEU A 1 87 ? 5.723 1.280 -5.461 1.00 96.88 87 LEU A O 1
ATOM 708 N N . LEU A 1 88 ? 4.609 -0.019 -3.998 1.00 96.06 88 LEU A N 1
ATOM 709 C CA . LEU A 1 88 ? 5.280 -1.268 -4.363 1.00 96.06 88 LEU A CA 1
ATOM 710 C C . LEU A 1 88 ? 5.083 -1.563 -5.845 1.00 96.06 88 LEU A C 1
ATOM 712 O O . LEU A 1 88 ? 6.050 -1.789 -6.574 1.00 96.06 88 LEU A O 1
ATOM 716 N N . ARG A 1 89 ? 3.838 -1.481 -6.329 1.00 96.00 89 ARG A N 1
ATOM 717 C CA . ARG A 1 89 ? 3.532 -1.776 -7.728 1.00 96.00 89 ARG A CA 1
ATOM 718 C C . ARG A 1 89 ? 4.173 -0.786 -8.705 1.00 96.00 89 ARG A C 1
ATOM 720 O O . ARG A 1 89 ? 4.540 -1.188 -9.820 1.00 96.00 89 ARG A O 1
ATOM 727 N N . GLN A 1 90 ? 4.312 0.475 -8.302 1.00 95.50 90 GLN A N 1
ATOM 728 C CA . GLN A 1 90 ? 5.025 1.511 -9.044 1.00 95.50 90 GLN A CA 1
ATOM 729 C C . GLN A 1 90 ? 6.540 1.253 -9.066 1.00 95.50 90 GLN A C 1
ATOM 731 O O . GLN A 1 90 ? 7.135 1.286 -10.146 1.00 95.50 90 GLN A O 1
ATOM 736 N N . SER A 1 91 ? 7.150 0.922 -7.924 1.00 94.62 91 SER A N 1
ATOM 737 C CA . SER A 1 91 ? 8.569 0.540 -7.838 1.00 94.62 91 SER A CA 1
ATOM 738 C C . SER A 1 91 ? 8.874 -0.669 -8.736 1.00 94.62 91 SER A C 1
ATOM 740 O O . SER A 1 91 ? 9.790 -0.638 -9.564 1.00 94.62 91 SER A O 1
ATOM 742 N N . ASP A 1 92 ? 8.006 -1.682 -8.702 1.00 94.06 92 ASP A N 1
ATOM 743 C CA . ASP A 1 92 ? 8.044 -2.860 -9.573 1.00 94.06 92 ASP A CA 1
ATOM 744 C C . ASP A 1 92 ? 8.048 -2.507 -11.066 1.00 94.06 92 ASP A C 1
ATOM 746 O O . ASP A 1 92 ? 8.778 -3.096 -11.872 1.00 94.06 92 ASP A O 1
ATOM 750 N N . ALA A 1 93 ? 7.221 -1.537 -11.466 1.00 93.06 93 ALA A N 1
ATOM 751 C CA . ALA A 1 93 ? 7.158 -1.081 -12.850 1.00 93.06 93 ALA A CA 1
ATOM 752 C C . ALA A 1 93 ? 8.478 -0.422 -13.284 1.00 93.06 93 ALA A C 1
ATOM 754 O O . ALA A 1 93 ? 8.941 -0.651 -14.408 1.00 93.06 93 ALA A O 1
ATOM 755 N N . CYS A 1 94 ? 9.104 0.352 -12.396 1.0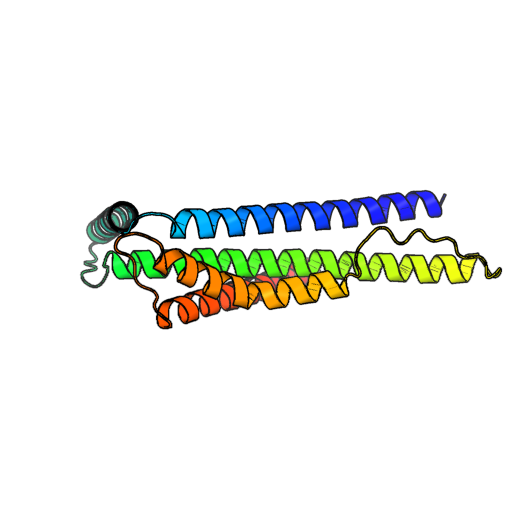0 92.50 94 CYS A N 1
ATOM 756 C CA . CYS A 1 94 ? 10.394 0.990 -12.640 1.00 92.50 94 CYS A CA 1
ATOM 757 C C . CYS A 1 94 ? 11.524 -0.039 -12.771 1.00 92.50 94 CYS A C 1
ATOM 759 O O . CYS A 1 94 ? 12.300 0.032 -13.728 1.00 92.50 94 CYS A O 1
ATOM 761 N N . VAL A 1 95 ? 11.571 -1.044 -11.892 1.00 92.81 95 VAL A N 1
ATOM 762 C CA . VAL A 1 95 ? 12.563 -2.131 -11.957 1.00 92.81 95 VAL A CA 1
ATOM 763 C C . VAL A 1 95 ? 12.427 -2.936 -13.253 1.00 92.81 95 VAL A C 1
ATOM 765 O O . VAL A 1 95 ? 13.420 -3.173 -13.946 1.00 92.81 95 VAL A O 1
ATOM 768 N N . ARG A 1 96 ? 11.201 -3.298 -13.657 1.00 91.56 96 ARG A N 1
ATOM 769 C CA . ARG A 1 96 ? 10.952 -4.010 -14.930 1.00 91.56 96 ARG A CA 1
ATOM 770 C C . ARG A 1 96 ? 11.379 -3.189 -16.145 1.00 91.56 96 ARG A C 1
ATOM 772 O O . ARG A 1 96 ? 11.938 -3.735 -17.101 1.00 91.56 96 ARG A O 1
ATOM 779 N N . ARG A 1 97 ? 11.151 -1.872 -16.104 1.00 90.56 97 ARG A N 1
ATOM 780 C CA . ARG A 1 97 ? 11.609 -0.956 -17.154 1.00 90.56 97 ARG A CA 1
ATOM 781 C C . ARG A 1 97 ? 13.134 -0.922 -17.233 1.00 90.56 97 ARG A C 1
ATOM 783 O O . ARG A 1 97 ? 13.667 -1.016 -18.335 1.00 90.56 97 ARG A O 1
ATOM 790 N N . ASN A 1 98 ? 13.824 -0.849 -16.094 1.00 88.44 98 ASN A N 1
ATOM 791 C CA . ASN A 1 98 ? 15.286 -0.903 -16.037 1.00 88.44 98 ASN A CA 1
ATOM 792 C C . ASN A 1 98 ? 15.839 -2.202 -16.632 1.00 88.44 98 ASN A C 1
ATOM 794 O O . ASN A 1 98 ? 16.746 -2.155 -17.458 1.00 88.44 98 ASN A O 1
ATOM 798 N N . ARG A 1 99 ? 15.234 -3.349 -16.291 1.00 86.75 99 ARG A N 1
ATOM 799 C CA . ARG A 1 99 ? 15.613 -4.657 -16.846 1.00 86.75 99 ARG A CA 1
ATOM 800 C C . ARG A 1 99 ? 15.514 -4.682 -18.372 1.00 86.75 99 ARG A C 1
ATOM 802 O O . ARG A 1 99 ? 16.478 -5.044 -19.033 1.00 86.75 99 ARG A O 1
ATOM 809 N N . THR A 1 100 ? 14.390 -4.215 -18.919 1.00 87.69 100 THR A N 1
ATOM 810 C CA . THR A 1 100 ? 14.160 -4.179 -20.377 1.00 87.69 100 THR A CA 1
ATOM 811 C C . THR A 1 100 ? 15.184 -3.288 -21.089 1.00 87.69 100 THR A C 1
ATOM 813 O O . THR A 1 100 ? 15.677 -3.632 -22.158 1.00 87.69 100 THR A O 1
ATOM 816 N N . VAL A 1 101 ? 15.517 -2.130 -20.509 1.00 85.19 101 VAL A N 1
ATOM 817 C CA . VAL A 1 101 ? 16.522 -1.212 -21.075 1.00 85.19 101 VAL A CA 1
ATOM 818 C C . VAL A 1 101 ? 17.924 -1.818 -21.006 1.00 85.19 101 VAL A C 1
ATOM 820 O O . VAL A 1 101 ? 18.673 -1.726 -21.975 1.00 85.19 101 VAL A O 1
ATOM 823 N N . SER A 1 102 ? 18.265 -2.471 -19.893 1.00 83.06 102 SER A N 1
ATOM 824 C CA . SER A 1 102 ? 19.554 -3.142 -19.719 1.00 83.06 102 SER A CA 1
ATOM 825 C C . SER A 1 102 ? 19.738 -4.305 -20.696 1.00 83.06 102 SER A C 1
ATOM 827 O O . SER A 1 102 ? 20.830 -4.490 -21.223 1.00 83.06 102 SER A O 1
ATOM 829 N N . GLU A 1 103 ? 18.683 -5.078 -20.950 1.00 84.31 103 GLU A N 1
ATOM 830 C CA . GLU A 1 103 ? 18.704 -6.201 -21.890 1.00 84.31 103 GLU A CA 1
ATOM 831 C C . GLU A 1 103 ? 18.857 -5.728 -23.339 1.00 84.31 103 GLU A C 1
ATOM 833 O O . GLU A 1 103 ? 19.705 -6.247 -24.060 1.00 84.31 103 GLU A O 1
ATOM 838 N N . LYS A 1 104 ? 18.133 -4.672 -23.738 1.00 83.19 104 LYS A N 1
ATOM 839 C CA . LYS A 1 104 ? 18.304 -4.046 -25.060 1.00 83.19 104 LYS A CA 1
ATOM 840 C C . LYS A 1 104 ? 19.737 -3.572 -25.298 1.00 83.19 104 LYS A C 1
ATOM 842 O O . LYS A 1 104 ? 20.302 -3.880 -26.337 1.00 83.19 104 LYS A O 1
ATOM 847 N N . MET A 1 105 ? 20.345 -2.893 -24.321 1.00 76.69 105 MET A N 1
ATOM 848 C CA . MET A 1 105 ? 21.739 -2.439 -24.437 1.00 76.69 105 MET A CA 1
ATOM 849 C C . MET A 1 105 ? 22.733 -3.596 -24.525 1.00 76.69 105 MET A C 1
ATOM 851 O O . MET A 1 105 ? 23.712 -3.489 -25.252 1.00 76.69 105 MET A O 1
ATOM 855 N N . ARG A 1 106 ? 22.488 -4.699 -23.804 1.00 77.19 106 ARG A N 1
ATOM 856 C CA . ARG A 1 106 ? 23.326 -5.902 -23.896 1.00 77.19 106 ARG A CA 1
ATOM 857 C C . ARG A 1 106 ? 23.268 -6.509 -25.297 1.00 77.19 106 ARG A C 1
ATOM 859 O O . ARG A 1 106 ? 24.298 -6.911 -25.814 1.00 77.19 106 ARG A O 1
ATOM 866 N N . ILE A 1 107 ? 22.083 -6.573 -25.903 1.00 77.75 107 ILE A N 1
ATOM 867 C CA . ILE A 1 107 ? 21.918 -7.084 -27.270 1.00 77.75 107 ILE A CA 1
ATOM 868 C C . ILE A 1 107 ? 22.593 -6.146 -28.279 1.00 77.75 107 ILE A C 1
ATOM 870 O O . ILE A 1 107 ? 23.313 -6.626 -29.146 1.00 77.75 107 ILE A O 1
ATOM 874 N N . GLU A 1 108 ? 22.409 -4.828 -28.149 1.00 77.81 108 GLU A N 1
ATOM 875 C CA . GLU A 1 108 ? 23.065 -3.839 -29.018 1.00 77.81 108 GLU A CA 1
ATOM 876 C C . GLU A 1 108 ? 24.598 -3.937 -28.952 1.00 77.81 108 GLU A C 1
ATOM 878 O O . GLU A 1 108 ? 25.239 -3.954 -29.996 1.00 77.81 108 GLU A O 1
ATOM 883 N N . ASP A 1 109 ? 25.185 -4.075 -27.758 1.00 73.38 109 ASP A N 1
ATOM 884 C CA . ASP A 1 109 ? 26.641 -4.231 -27.592 1.00 73.38 109 ASP A CA 1
ATOM 885 C C . ASP A 1 109 ? 27.153 -5.564 -28.169 1.00 73.38 109 ASP A C 1
ATOM 887 O O . ASP A 1 109 ? 28.206 -5.594 -28.798 1.00 73.38 109 ASP A O 1
ATOM 891 N N . LEU A 1 110 ? 26.392 -6.661 -28.035 1.00 74.06 110 LEU A N 1
ATOM 892 C CA . LEU A 1 110 ? 26.740 -7.950 -28.653 1.00 74.06 110 LEU A CA 1
ATOM 893 C C . LEU A 1 110 ? 26.741 -7.889 -30.188 1.00 74.06 110 LEU A C 1
ATOM 895 O O . LEU A 1 110 ? 27.579 -8.532 -30.818 1.00 74.06 110 LEU A O 1
ATOM 899 N N . VAL A 1 111 ? 25.810 -7.138 -30.782 1.00 76.38 111 VAL A N 1
ATOM 900 C CA . VAL A 1 111 ? 25.717 -6.953 -32.239 1.00 76.38 111 VAL A CA 1
ATOM 901 C C . VAL A 1 111 ? 26.827 -6.037 -32.759 1.00 76.38 111 VAL A C 1
ATOM 903 O O . VAL A 1 111 ? 27.383 -6.316 -33.816 1.00 76.38 111 VAL A O 1
ATOM 906 N N . ASP A 1 112 ? 27.158 -4.969 -32.029 1.00 72.12 112 ASP A N 1
ATOM 907 C CA . ASP A 1 112 ? 28.166 -3.985 -32.449 1.00 72.12 112 ASP A CA 1
ATOM 908 C C . ASP A 1 112 ? 29.600 -4.530 -32.338 1.00 72.12 112 ASP A C 1
ATOM 910 O O . ASP A 1 112 ? 30.475 -4.134 -33.104 1.00 72.12 112 ASP A O 1
ATOM 914 N N . ARG A 1 113 ? 29.860 -5.449 -31.393 1.00 66.00 113 ARG A N 1
ATOM 915 C CA . ARG A 1 113 ? 31.236 -5.823 -31.036 1.00 66.00 113 ARG A CA 1
ATOM 916 C C . ARG A 1 113 ? 31.862 -6.965 -31.823 1.00 66.00 11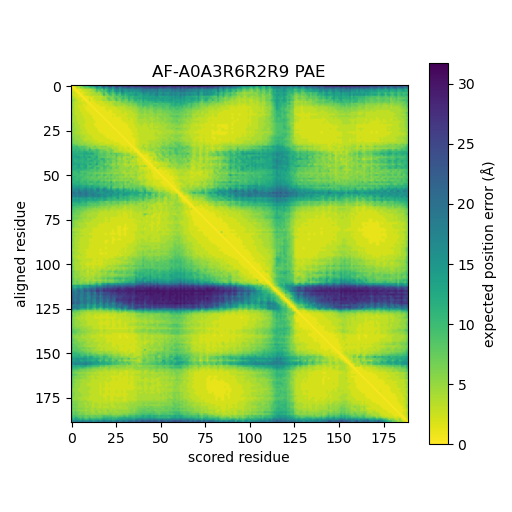3 ARG A C 1
ATOM 918 O O . ARG A 1 113 ? 33.040 -6.864 -32.122 1.00 66.00 113 ARG A O 1
ATOM 925 N N . GLY A 1 114 ? 31.167 -8.059 -32.138 1.00 60.31 114 GLY A N 1
ATOM 926 C CA . GLY A 1 114 ? 31.764 -9.204 -32.862 1.00 60.31 114 GLY A CA 1
ATOM 927 C C . GLY A 1 114 ? 33.044 -9.844 -32.259 1.00 60.31 114 GLY A C 1
ATOM 928 O O . GLY A 1 114 ? 33.511 -10.847 -32.789 1.00 60.31 114 GLY A O 1
ATOM 929 N N . ASP A 1 115 ? 33.603 -9.322 -31.157 1.00 57.53 115 ASP A N 1
ATOM 930 C CA . ASP A 1 115 ? 34.978 -9.554 -30.695 1.00 57.53 115 ASP A CA 1
ATOM 931 C C . ASP A 1 115 ? 35.074 -9.964 -29.211 1.00 57.53 115 ASP A C 1
ATOM 933 O O . ASP A 1 115 ? 36.039 -9.641 -28.534 1.00 57.53 115 ASP A O 1
ATOM 937 N N . GLY A 1 116 ? 34.084 -10.685 -28.674 1.00 53.94 116 GLY A N 1
ATOM 938 C CA . GLY A 1 116 ? 34.218 -11.589 -27.511 1.00 53.94 116 GLY A CA 1
ATOM 939 C C . GLY A 1 116 ? 34.785 -11.074 -26.169 1.00 53.94 116 GLY A C 1
ATOM 940 O O . GLY A 1 116 ? 34.859 -11.858 -25.224 1.00 53.94 116 GLY A O 1
ATOM 941 N N . THR A 1 117 ? 35.162 -9.802 -26.016 1.00 54.69 117 THR A N 1
ATOM 942 C CA . THR A 1 117 ? 35.970 -9.337 -24.874 1.00 54.69 117 THR A CA 1
ATOM 943 C C . THR A 1 117 ? 35.166 -8.378 -23.995 1.00 54.69 117 THR A C 1
ATOM 945 O O . THR A 1 117 ? 35.360 -7.163 -23.977 1.00 54.69 117 THR A O 1
ATOM 948 N N . GLY A 1 118 ? 34.193 -8.929 -23.269 1.00 52.78 118 GLY A N 1
ATOM 949 C CA . GLY A 1 118 ? 33.256 -8.155 -22.455 1.00 52.78 118 GLY A CA 1
ATOM 950 C C . GLY A 1 118 ? 33.766 -7.859 -21.043 1.00 52.78 118 GLY A C 1
ATOM 951 O O . GLY A 1 118 ? 33.633 -8.689 -20.148 1.00 52.78 118 GLY A O 1
ATOM 952 N N . ARG A 1 119 ? 34.248 -6.634 -20.794 1.00 52.75 119 ARG A N 1
ATOM 953 C CA . ARG A 1 119 ? 34.223 -6.037 -19.446 1.00 52.75 119 ARG A CA 1
ATOM 954 C C . ARG A 1 119 ? 33.019 -5.110 -19.337 1.00 52.75 119 ARG A C 1
ATOM 956 O O . ARG A 1 119 ? 33.125 -3.912 -19.575 1.00 52.75 119 ARG A O 1
ATOM 963 N N . MET A 1 120 ? 31.878 -5.655 -18.929 1.00 50.62 120 MET A N 1
ATOM 964 C CA . MET A 1 120 ? 30.820 -4.839 -18.341 1.00 50.62 120 MET A CA 1
ATOM 965 C C . MET A 1 120 ? 30.904 -4.996 -16.831 1.00 50.62 120 MET A C 1
ATOM 967 O O . MET A 1 120 ? 30.606 -6.059 -16.293 1.00 50.62 120 MET A O 1
ATOM 971 N N . CYS A 1 121 ? 31.324 -3.938 -16.141 1.00 43.59 121 CYS A N 1
ATOM 972 C CA . CYS A 1 121 ? 31.217 -3.883 -14.691 1.00 43.59 121 CYS A CA 1
ATOM 973 C C . CYS A 1 121 ? 29.719 -3.870 -14.352 1.00 43.59 121 CYS A C 1
ATOM 975 O O . CYS A 1 121 ? 29.028 -2.866 -14.549 1.00 43.59 121 CYS A O 1
ATOM 977 N N . ALA A 1 122 ? 29.198 -5.023 -13.937 1.00 44.97 122 ALA A N 1
ATOM 978 C CA . ALA A 1 122 ? 27.829 -5.206 -13.489 1.00 44.97 122 ALA A CA 1
ATOM 979 C C . ALA A 1 122 ? 27.631 -4.475 -12.153 1.00 44.97 122 ALA A C 1
ATOM 981 O O . ALA A 1 122 ? 27.660 -5.074 -11.087 1.00 44.97 122 ALA A O 1
ATOM 982 N N . LEU A 1 123 ? 27.454 -3.155 -12.199 1.00 51.50 123 LEU A N 1
ATOM 983 C CA . LEU A 1 123 ? 27.082 -2.356 -11.033 1.00 51.50 123 LEU A CA 1
ATOM 984 C C . LEU A 1 123 ? 25.573 -2.099 -11.023 1.00 51.50 123 LEU A C 1
ATOM 986 O O . LEU A 1 123 ? 25.131 -0.975 -11.216 1.00 51.50 123 LEU A O 1
ATOM 990 N N . THR A 1 124 ? 24.776 -3.148 -10.826 1.00 53.00 124 THR A N 1
ATOM 991 C CA . THR A 1 124 ? 23.465 -3.086 -10.150 1.00 53.00 124 THR A CA 1
ATOM 992 C C . THR A 1 124 ? 23.014 -4.513 -9.839 1.00 53.00 124 THR A C 1
ATOM 994 O O . THR A 1 124 ? 23.182 -5.362 -10.715 1.00 53.00 124 THR A O 1
ATOM 997 N N . PRO A 1 125 ? 22.396 -4.788 -8.674 1.00 58.41 125 PRO A N 1
ATOM 998 C CA . PRO A 1 125 ? 21.795 -6.091 -8.406 1.00 58.41 125 PRO A CA 1
ATOM 999 C C . PRO A 1 125 ? 20.779 -6.448 -9.491 1.00 58.41 125 PRO A C 1
ATOM 1001 O O . PRO A 1 125 ? 20.081 -5.562 -10.004 1.00 58.41 125 PRO A O 1
ATOM 1004 N N . ASP A 1 126 ? 20.694 -7.734 -9.831 1.00 70.25 126 ASP A N 1
ATOM 1005 C CA . ASP A 1 126 ? 19.773 -8.225 -10.846 1.00 70.25 126 ASP A CA 1
ATOM 1006 C C . ASP A 1 126 ? 18.354 -7.740 -10.558 1.00 70.25 126 ASP A C 1
ATOM 1008 O O . ASP A 1 126 ? 17.845 -7.863 -9.443 1.00 70.25 126 ASP A O 1
ATOM 1012 N N . GLY A 1 127 ? 17.669 -7.222 -11.582 1.00 79.75 127 GLY A N 1
ATOM 1013 C CA . GLY A 1 127 ? 16.276 -6.788 -11.445 1.00 79.75 127 GLY A CA 1
ATOM 1014 C C . GLY A 1 127 ? 15.361 -7.891 -10.898 1.00 79.75 127 GLY A C 1
ATOM 1015 O O . GLY A 1 127 ? 14.319 -7.585 -10.339 1.00 79.75 127 GLY A O 1
ATOM 1016 N N . HIS A 1 128 ? 15.757 -9.163 -11.022 1.00 86.12 128 HIS A N 1
ATOM 1017 C CA . HIS A 1 128 ? 15.070 -10.289 -10.396 1.00 86.12 128 HIS A CA 1
ATOM 1018 C C . HIS A 1 128 ? 15.081 -10.206 -8.864 1.00 86.12 128 HIS A C 1
ATOM 1020 O O . HIS A 1 128 ? 14.032 -10.370 -8.253 1.00 86.12 128 HIS A O 1
ATOM 1026 N N . VAL A 1 129 ? 16.226 -9.890 -8.250 1.00 89.44 129 VAL A N 1
ATOM 1027 C CA . VAL A 1 129 ? 16.364 -9.771 -6.788 1.00 89.44 129 VAL A CA 1
ATOM 1028 C C . VAL A 1 129 ? 15.409 -8.709 -6.254 1.00 89.44 129 VAL A C 1
ATOM 1030 O O . VAL A 1 129 ? 14.642 -8.976 -5.337 1.00 89.44 129 VAL A O 1
ATOM 1033 N N . TRP A 1 130 ? 15.379 -7.533 -6.883 1.00 89.94 130 TRP A N 1
ATOM 1034 C CA . TRP A 1 130 ? 14.477 -6.448 -6.489 1.00 89.94 130 TRP A CA 1
ATOM 1035 C C . TRP A 1 130 ? 12.996 -6.823 -6.603 1.00 89.94 130 TRP A C 1
ATOM 1037 O O . TRP A 1 130 ? 12.207 -6.476 -5.732 1.00 89.94 130 TRP A O 1
ATOM 1047 N N . LEU A 1 131 ? 12.611 -7.557 -7.650 1.00 91.19 131 LEU A N 1
ATOM 1048 C CA . LEU A 1 131 ? 11.230 -8.018 -7.813 1.00 91.19 131 LEU A CA 1
ATOM 1049 C C . LEU A 1 131 ? 10.835 -9.048 -6.750 1.00 91.19 131 LEU A C 1
ATOM 1051 O O . LEU A 1 131 ? 9.706 -9.003 -6.266 1.00 91.19 131 LEU A O 1
ATOM 1055 N N . GLU A 1 132 ? 11.739 -9.953 -6.367 1.00 92.19 132 GLU A N 1
ATOM 1056 C CA . GLU A 1 132 ? 11.471 -10.871 -5.254 1.00 92.19 132 GLU A CA 1
ATOM 1057 C C . GLU A 1 132 ? 11.375 -10.122 -3.922 1.00 92.19 132 GLU A C 1
ATOM 1059 O O . GLU A 1 132 ? 10.459 -10.384 -3.145 1.00 92.19 132 GLU A O 1
ATOM 1064 N N . LEU A 1 133 ? 12.237 -9.128 -3.684 1.00 92.12 133 LEU A N 1
ATOM 1065 C CA . LEU A 1 133 ? 12.155 -8.287 -2.487 1.00 92.12 133 LEU A CA 1
ATOM 1066 C C . LEU A 1 133 ? 10.811 -7.557 -2.390 1.00 92.12 133 LEU A C 1
ATOM 1068 O O . LEU A 1 133 ? 10.194 -7.575 -1.329 1.00 92.12 133 LEU A O 1
ATOM 1072 N N . HIS A 1 134 ? 10.309 -6.972 -3.481 1.00 93.31 134 HIS A N 1
ATOM 1073 C CA . HIS A 1 134 ? 8.989 -6.333 -3.471 1.00 93.31 134 HIS A CA 1
ATOM 1074 C C . HIS A 1 134 ? 7.847 -7.326 -3.220 1.00 93.31 134 HIS A C 1
ATOM 1076 O O . HIS A 1 134 ? 6.892 -6.993 -2.517 1.00 93.31 134 HIS A O 1
ATOM 1082 N N . ARG A 1 135 ? 7.933 -8.549 -3.763 1.00 91.81 135 ARG A N 1
ATOM 1083 C CA . ARG A 1 135 ? 6.935 -9.601 -3.504 1.00 91.81 135 ARG A CA 1
ATOM 1084 C C . ARG A 1 135 ? 6.925 -10.016 -2.044 1.00 91.81 135 ARG A C 1
ATOM 1086 O O . ARG A 1 135 ? 5.853 -10.137 -1.467 1.00 91.81 135 ARG A O 1
ATOM 1093 N N . ILE A 1 136 ? 8.102 -10.207 -1.456 1.00 93.88 136 ILE A N 1
ATOM 1094 C CA . ILE A 1 136 ? 8.233 -10.529 -0.035 1.00 93.88 136 ILE A CA 1
ATOM 1095 C C . ILE A 1 136 ? 7.701 -9.365 0.805 1.00 93.88 136 ILE A C 1
ATOM 1097 O O . ILE A 1 136 ? 6.947 -9.603 1.742 1.00 93.88 136 ILE A O 1
ATOM 1101 N N . ALA A 1 137 ? 8.009 -8.116 0.440 1.00 93.12 137 ALA A N 1
ATOM 1102 C CA . ALA A 1 137 ? 7.577 -6.927 1.172 1.00 93.12 137 ALA A CA 1
ATOM 1103 C C . ALA A 1 137 ? 6.047 -6.782 1.272 1.00 93.12 137 ALA A C 1
ATOM 1105 O O . ALA A 1 137 ? 5.568 -6.340 2.311 1.00 93.12 137 ALA A O 1
ATOM 1106 N N . ILE A 1 138 ? 5.280 -7.202 0.252 1.00 91.00 138 ILE A N 1
ATOM 1107 C CA . ILE A 1 138 ? 3.801 -7.214 0.306 1.00 91.00 138 ILE A CA 1
ATOM 1108 C C . ILE A 1 138 ? 3.275 -7.981 1.524 1.00 91.00 138 ILE A C 1
ATOM 1110 O O . ILE A 1 138 ? 2.261 -7.591 2.095 1.00 91.00 138 ILE A O 1
ATOM 1114 N N . PHE A 1 139 ? 3.951 -9.064 1.906 1.00 90.88 139 PHE A N 1
ATOM 1115 C CA . PHE A 1 139 ? 3.555 -9.896 3.037 1.00 90.88 139 PHE A CA 1
ATOM 1116 C C . PHE A 1 139 ? 4.312 -9.498 4.300 1.00 90.88 139 PHE A C 1
ATOM 1118 O O . PHE A 1 139 ? 3.714 -9.310 5.350 1.00 90.88 139 PHE A O 1
ATOM 1125 N N . ALA A 1 140 ? 5.628 -9.327 4.204 1.00 94.25 140 ALA A N 1
ATOM 1126 C CA . ALA A 1 140 ? 6.480 -9.088 5.357 1.00 94.25 140 ALA A CA 1
ATOM 1127 C C . ALA A 1 140 ? 6.133 -7.790 6.094 1.00 94.25 140 ALA A C 1
ATOM 1129 O O . ALA A 1 140 ? 6.191 -7.785 7.317 1.00 94.25 140 ALA A O 1
ATOM 1130 N N . VAL A 1 141 ? 5.758 -6.715 5.387 1.00 95.56 141 VAL A N 1
ATOM 1131 C CA . VAL A 1 141 ? 5.464 -5.424 6.032 1.00 95.56 141 VAL A CA 1
ATOM 1132 C C . VAL A 1 141 ? 4.253 -5.523 6.976 1.00 95.56 141 VAL A C 1
ATOM 1134 O O . VAL A 1 141 ? 4.455 -5.232 8.150 1.00 95.56 141 VAL A O 1
ATOM 1137 N N . PRO A 1 142 ? 3.066 -6.018 6.556 1.00 94.38 142 PRO A N 1
ATOM 1138 C CA . PRO A 1 142 ? 1.944 -6.264 7.474 1.00 94.38 142 PRO A CA 1
ATOM 1139 C C . PRO A 1 142 ? 2.295 -7.130 8.693 1.00 94.38 142 PRO A C 1
ATOM 1141 O O . PRO A 1 142 ? 1.923 -6.822 9.820 1.00 94.38 142 PRO A O 1
ATOM 1144 N N . PHE A 1 143 ? 3.047 -8.217 8.490 1.00 93.75 143 PHE A N 1
ATOM 1145 C CA . PHE A 1 143 ? 3.437 -9.102 9.595 1.00 93.75 143 PHE A CA 1
ATOM 1146 C C . PHE A 1 143 ? 4.397 -8.426 10.581 1.00 93.75 143 PHE A C 1
ATOM 1148 O O . PHE A 1 143 ? 4.265 -8.597 11.794 1.00 93.75 143 PHE A O 1
ATOM 1155 N N . LEU A 1 144 ? 5.382 -7.684 10.070 1.00 94.00 144 LEU A N 1
ATOM 1156 C CA . LEU A 1 144 ? 6.335 -6.947 10.897 1.00 94.00 144 LEU A CA 1
ATOM 1157 C C . LEU A 1 144 ? 5.648 -5.819 11.657 1.00 94.00 144 LEU A C 1
ATOM 1159 O O . LEU A 1 144 ? 5.979 -5.597 12.815 1.00 94.00 144 LEU A O 1
ATOM 1163 N N . ASP A 1 145 ? 4.686 -5.151 11.035 1.00 91.50 145 ASP A N 1
ATOM 1164 C CA . ASP A 1 145 ? 3.911 -4.088 11.658 1.00 91.50 145 ASP A CA 1
ATOM 1165 C C . ASP A 1 145 ? 3.118 -4.594 12.868 1.00 91.50 145 ASP A C 1
ATOM 1167 O O . ASP A 1 145 ? 3.266 -4.066 13.970 1.00 91.50 145 ASP A O 1
ATOM 1171 N N . GLU A 1 146 ? 2.390 -5.702 12.714 1.00 91.38 146 GLU A N 1
ATOM 1172 C CA . GLU A 1 146 ? 1.674 -6.345 13.823 1.00 91.38 146 GLU A CA 1
ATOM 1173 C C . GLU A 1 146 ? 2.632 -6.842 14.915 1.00 91.38 146 GLU A C 1
ATOM 1175 O O . GLU A 1 146 ? 2.360 -6.758 16.115 1.00 91.38 146 GLU A O 1
ATOM 1180 N N . THR A 1 147 ? 3.804 -7.331 14.501 1.00 91.31 147 THR A N 1
ATOM 1181 C CA . THR A 1 147 ? 4.857 -7.750 15.428 1.00 91.31 147 THR A CA 1
ATOM 1182 C C . THR A 1 147 ? 5.391 -6.562 16.225 1.00 91.31 147 THR A C 1
ATOM 1184 O O . THR A 1 147 ? 5.579 -6.683 17.429 1.00 91.31 147 THR A O 1
ATOM 1187 N N . ILE A 1 148 ? 5.599 -5.402 15.597 1.00 90.19 148 ILE A N 1
ATOM 1188 C CA . ILE A 1 148 ? 5.988 -4.162 16.282 1.00 90.19 148 ILE A CA 1
ATOM 1189 C C . ILE A 1 148 ? 4.891 -3.740 17.263 1.00 90.19 148 ILE A C 1
ATOM 1191 O O . ILE A 1 148 ? 5.205 -3.366 18.393 1.00 90.19 148 ILE A O 1
ATOM 1195 N N . GLN A 1 149 ? 3.617 -3.861 16.881 1.00 86.62 149 GLN A N 1
ATOM 1196 C CA . GLN A 1 149 ? 2.502 -3.521 17.764 1.00 86.62 149 GLN A CA 1
ATOM 1197 C C . GLN A 1 149 ? 2.477 -4.381 19.036 1.00 86.62 149 GLN A C 1
ATOM 1199 O O . GLN A 1 149 ? 2.183 -3.844 20.103 1.00 86.62 149 GLN A O 1
ATOM 1204 N N . LEU A 1 150 ? 2.877 -5.659 18.983 1.00 88.31 150 LEU A N 1
ATOM 1205 C CA . LEU A 1 150 ? 3.016 -6.504 20.184 1.00 88.31 150 LEU A CA 1
ATOM 1206 C C . LEU A 1 150 ? 4.002 -5.942 21.220 1.00 88.31 150 LEU A C 1
ATOM 1208 O O . LEU A 1 150 ? 3.874 -6.242 22.406 1.00 88.31 150 LEU A O 1
ATOM 1212 N N . PHE A 1 151 ? 4.967 -5.127 20.792 1.00 87.81 151 PHE A N 1
ATOM 1213 C CA . PHE A 1 151 ? 5.956 -4.502 21.670 1.00 87.81 151 PHE A CA 1
ATOM 1214 C C . PHE A 1 151 ? 5.575 -3.084 22.112 1.00 87.81 151 PHE A C 1
ATOM 1216 O O . PHE A 1 151 ? 6.370 -2.419 22.775 1.00 87.81 151 PHE A O 1
ATOM 1223 N N . THR A 1 152 ? 4.375 -2.607 21.773 1.00 85.94 152 THR A N 1
ATOM 1224 C CA . THR A 1 152 ? 3.903 -1.276 22.172 1.00 85.94 152 THR A CA 1
ATOM 1225 C C . THR A 1 152 ? 2.861 -1.342 23.279 1.00 85.94 152 THR A C 1
ATOM 1227 O O . THR A 1 152 ? 1.983 -2.204 23.311 1.00 85.94 152 THR A O 1
ATOM 1230 N N . GLU A 1 153 ? 2.946 -0.399 24.215 1.00 85.44 153 GLU A N 1
ATOM 1231 C CA . GLU A 1 153 ? 2.091 -0.385 25.398 1.00 85.44 153 GLU A CA 1
ATOM 1232 C C . GLU A 1 153 ? 0.606 -0.213 25.039 1.00 85.44 153 GLU A C 1
ATOM 1234 O O . GLU A 1 153 ? 0.199 0.725 24.339 1.00 85.44 153 GLU A O 1
ATOM 1239 N N . GLY A 1 154 ? -0.219 -1.129 25.553 1.00 79.81 154 GLY A N 1
ATOM 1240 C CA . GLY A 1 154 ? -1.671 -1.120 25.376 1.00 79.81 154 GLY A CA 1
ATOM 1241 C C . GLY A 1 154 ? -2.160 -1.566 23.993 1.00 79.81 154 GLY A C 1
ATOM 1242 O O . GLY A 1 154 ? -3.351 -1.430 23.707 1.00 79.81 154 GLY A O 1
ATOM 1243 N N . ARG A 1 155 ? -1.275 -2.072 23.125 1.00 81.19 155 ARG A N 1
ATOM 1244 C CA . ARG A 1 155 ? -1.630 -2.671 21.831 1.00 81.19 155 ARG A CA 1
ATOM 1245 C C . ARG A 1 155 ? -1.633 -4.194 21.914 1.00 81.19 155 ARG A C 1
ATOM 1247 O O . ARG A 1 155 ? -1.057 -4.787 22.821 1.00 81.19 155 ARG A O 1
ATOM 1254 N N . SER A 1 156 ? -2.324 -4.824 20.973 1.00 82.19 156 SER A N 1
ATOM 1255 C CA . SER A 1 156 ? -2.436 -6.277 20.883 1.00 82.19 156 SER A CA 1
ATOM 1256 C C . SER A 1 156 ? -2.255 -6.709 19.441 1.00 82.19 156 SER A C 1
ATOM 1258 O O . SER A 1 156 ? -2.932 -6.152 18.582 1.00 82.19 156 SER A O 1
ATOM 1260 N N . GLY A 1 157 ? -1.444 -7.743 19.233 1.00 80.81 157 GLY A N 1
ATOM 1261 C CA . GLY A 1 157 ? -1.292 -8.418 17.952 1.00 80.81 157 GLY A CA 1
ATOM 1262 C C . GLY A 1 157 ? -2.579 -9.137 17.525 1.00 80.81 157 GLY A C 1
ATOM 1263 O O . GLY A 1 157 ? -2.999 -10.052 18.236 1.00 80.81 157 GLY A O 1
ATOM 1264 N N . GLN A 1 158 ? -3.199 -8.797 16.395 1.00 87.50 158 GLN A N 1
ATOM 1265 C CA . GLN A 1 158 ? -4.363 -9.484 15.834 1.00 87.50 158 GLN A CA 1
ATOM 1266 C C . GLN A 1 158 ? -4.092 -9.991 14.417 1.00 87.50 158 GLN A C 1
ATOM 1268 O O . GLN A 1 158 ? -3.821 -9.235 13.490 1.00 87.50 158 GLN A O 1
ATOM 1273 N N . LEU A 1 159 ? -4.305 -11.292 14.199 1.00 87.62 159 LEU A N 1
ATOM 1274 C CA . LEU A 1 159 ? -4.239 -11.872 12.852 1.00 87.62 159 LEU A CA 1
ATOM 1275 C C . LEU A 1 159 ? -5.246 -11.225 11.893 1.00 87.62 159 LEU A C 1
ATOM 1277 O O . LEU A 1 159 ? -4.971 -11.109 10.704 1.00 87.62 159 LEU A O 1
ATOM 1281 N N . SER A 1 160 ? -6.411 -10.796 12.389 1.00 89.19 160 SER A N 1
ATOM 1282 C CA . SER A 1 160 ? -7.399 -10.091 11.567 1.00 89.19 160 SER A CA 1
ATOM 1283 C C . SER A 1 160 ? -6.893 -8.756 11.031 1.00 89.19 160 SER A C 1
ATOM 1285 O O . SER A 1 160 ? -7.343 -8.342 9.965 1.00 89.19 160 SER A O 1
ATOM 1287 N N . ASP A 1 161 ? -5.991 -8.094 11.755 1.00 90.06 161 ASP A N 1
ATOM 1288 C CA . ASP A 1 161 ? -5.460 -6.790 11.364 1.00 90.06 161 ASP A CA 1
ATOM 1289 C C . ASP A 1 161 ? -4.384 -6.981 10.283 1.00 90.06 161 ASP A C 1
ATOM 1291 O O . ASP A 1 161 ? -4.487 -6.369 9.222 1.00 90.06 161 ASP A O 1
ATOM 1295 N N . VAL A 1 162 ? -3.533 -8.009 10.406 1.00 93.81 162 VAL A N 1
ATOM 1296 C CA . VAL A 1 162 ? -2.648 -8.464 9.311 1.00 93.81 162 VAL A CA 1
ATOM 1297 C C . VAL A 1 162 ? -3.430 -8.764 8.026 1.00 93.81 162 VAL A C 1
ATOM 1299 O O . VAL A 1 162 ? -3.040 -8.338 6.937 1.00 93.81 162 VAL A O 1
ATOM 1302 N N . TRP A 1 163 ? -4.550 -9.491 8.119 1.00 94.56 163 TRP A N 1
ATOM 1303 C CA . TRP A 1 163 ? -5.381 -9.788 6.945 1.00 94.56 163 TRP A CA 1
ATOM 1304 C C . TRP A 1 163 ? -5.993 -8.530 6.327 1.00 94.56 163 TRP A C 1
ATOM 1306 O O . TRP A 1 163 ? -6.091 -8.437 5.100 1.00 94.56 163 TRP A O 1
ATOM 1316 N N . LEU A 1 164 ? -6.401 -7.571 7.159 1.00 94.75 164 LEU A N 1
ATOM 1317 C CA . LEU A 1 164 ? -6.937 -6.294 6.704 1.00 94.75 164 LEU A CA 1
ATOM 1318 C C . LEU A 1 164 ? -5.871 -5.481 5.959 1.00 94.75 164 LEU A C 1
ATOM 1320 O O . LEU A 1 164 ? -6.142 -4.953 4.879 1.00 94.75 164 LEU A O 1
ATOM 1324 N N . ASP A 1 165 ? -4.654 -5.452 6.485 1.00 95.25 165 ASP A N 1
ATOM 1325 C CA . ASP A 1 165 ? -3.513 -4.753 5.904 1.00 95.25 165 ASP A CA 1
ATOM 1326 C C . ASP A 1 165 ? -3.089 -5.386 4.577 1.00 95.25 165 ASP A C 1
ATOM 1328 O O . ASP A 1 165 ? -2.911 -4.705 3.562 1.00 95.25 165 ASP A O 1
ATOM 1332 N N . MET A 1 166 ? -3.056 -6.719 4.517 1.00 95.44 166 MET A N 1
ATOM 1333 C CA . MET A 1 166 ? -2.846 -7.450 3.267 1.00 95.44 166 MET A CA 1
ATOM 1334 C C . MET A 1 166 ? -3.943 -7.154 2.231 1.00 95.44 166 MET A C 1
ATOM 1336 O O . MET A 1 166 ? -3.644 -6.979 1.045 1.00 95.44 166 MET A O 1
ATOM 1340 N N . ALA A 1 167 ? -5.208 -7.060 2.654 1.00 96.50 167 ALA A N 1
ATOM 1341 C CA . ALA A 1 167 ? -6.309 -6.680 1.771 1.00 96.50 167 ALA A CA 1
ATOM 1342 C C . ALA A 1 167 ? -6.161 -5.235 1.262 1.00 96.50 167 ALA A C 1
ATOM 1344 O O . ALA A 1 167 ? -6.428 -4.973 0.084 1.00 96.50 167 ALA A O 1
ATOM 1345 N N . GLY A 1 168 ? -5.674 -4.318 2.102 1.00 96.81 168 GLY A N 1
ATOM 1346 C CA . GLY A 1 168 ? -5.298 -2.960 1.708 1.00 96.81 168 GLY A CA 1
ATOM 1347 C C . GLY A 1 168 ? -4.218 -2.971 0.626 1.00 96.81 168 GLY A C 1
ATOM 1348 O O . GLY A 1 168 ? -4.428 -2.451 -0.471 1.00 96.81 168 GLY A O 1
ATOM 1349 N N . ALA A 1 169 ? -3.098 -3.659 0.862 1.00 96.75 169 ALA A N 1
ATOM 1350 C CA . ALA A 1 169 ? -1.995 -3.769 -0.100 1.00 96.75 169 ALA A CA 1
ATOM 1351 C C . ALA A 1 169 ? -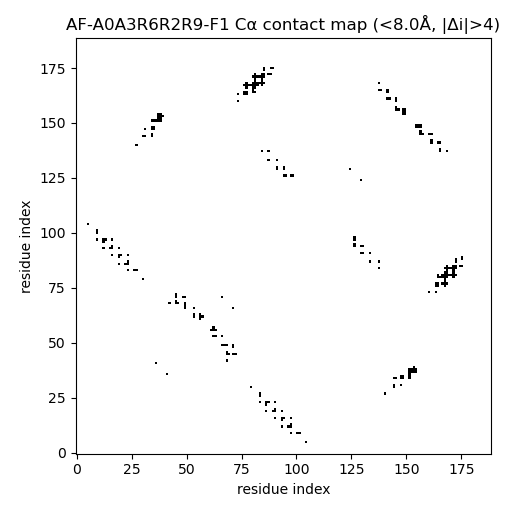2.425 -4.371 -1.450 1.00 96.75 169 ALA A C 1
ATOM 1353 O O . ALA A 1 169 ? -2.039 -3.884 -2.525 1.00 96.75 169 ALA A O 1
ATOM 1354 N N . LEU A 1 170 ? -3.279 -5.396 -1.420 1.00 96.38 170 LEU A N 1
ATOM 1355 C CA . LEU A 1 170 ? -3.870 -5.969 -2.626 1.00 96.38 170 LEU A CA 1
ATOM 1356 C C . LEU A 1 170 ? -4.764 -4.954 -3.351 1.00 96.38 170 LEU A C 1
ATOM 1358 O O . LEU A 1 170 ? -4.637 -4.779 -4.567 1.00 96.38 170 LEU A O 1
ATOM 1362 N N . THR A 1 171 ? -5.625 -4.251 -2.615 1.00 97.75 171 THR A N 1
ATOM 1363 C CA . THR A 1 171 ? -6.511 -3.213 -3.161 1.00 97.75 171 THR A CA 1
ATOM 1364 C C . THR A 1 171 ? -5.702 -2.118 -3.850 1.00 97.75 171 THR A C 1
ATOM 1366 O O . THR A 1 171 ? -5.974 -1.782 -5.004 1.00 97.75 171 THR A O 1
ATOM 1369 N N . GLY A 1 172 ? -4.638 -1.632 -3.210 1.00 97.00 172 GLY A N 1
ATOM 1370 C CA . GLY A 1 172 ? -3.711 -0.661 -3.791 1.00 97.00 172 GLY A CA 1
ATOM 1371 C C . GLY A 1 172 ? -3.089 -1.136 -5.100 1.00 97.00 172 GLY A C 1
ATOM 1372 O O . GLY A 1 172 ? -3.059 -0.406 -6.095 1.00 97.00 172 GLY A O 1
ATOM 1373 N N . THR A 1 173 ? -2.663 -2.399 -5.140 1.00 95.75 173 THR A N 1
ATOM 1374 C CA . THR A 1 173 ? -2.112 -3.017 -6.352 1.00 95.75 173 THR A CA 1
ATOM 1375 C C . THR A 1 173 ? -3.137 -3.046 -7.489 1.00 95.75 173 THR A C 1
ATOM 1377 O O . THR A 1 173 ? -2.816 -2.690 -8.628 1.00 95.75 173 THR A O 1
ATOM 1380 N N . VAL A 1 174 ? -4.379 -3.443 -7.199 1.00 97.31 174 VAL A N 1
ATOM 1381 C CA . VAL A 1 174 ? -5.469 -3.487 -8.186 1.00 97.31 174 VAL A CA 1
ATOM 1382 C C . VAL A 1 174 ? -5.809 -2.087 -8.694 1.00 97.31 174 VAL A C 1
ATOM 1384 O O . VAL A 1 174 ? -5.897 -1.891 -9.909 1.00 97.31 174 VAL A O 1
ATOM 1387 N N . LEU A 1 175 ? -5.933 -1.105 -7.799 1.00 97.31 175 LEU A N 1
ATOM 1388 C CA . LEU A 1 175 ? -6.223 0.284 -8.158 1.00 97.31 175 LEU A CA 1
ATOM 1389 C C . LEU A 1 175 ? -5.133 0.877 -9.053 1.00 97.31 175 LEU A C 1
ATOM 1391 O O . LEU A 1 175 ? -5.443 1.475 -10.083 1.00 97.31 175 LEU A O 1
ATOM 1395 N N . TYR A 1 176 ? -3.858 0.639 -8.732 1.00 96.31 176 TYR A N 1
ATOM 1396 C CA . TYR A 1 176 ? -2.748 1.053 -9.588 1.00 96.31 176 TYR A CA 1
ATOM 1397 C C . TYR A 1 176 ? -2.859 0.445 -10.994 1.00 96.31 176 TYR A C 1
ATOM 1399 O O . TYR A 1 176 ? -2.693 1.134 -12.005 1.00 96.31 176 TYR A O 1
ATOM 1407 N N . LEU A 1 177 ? -3.145 -0.858 -11.084 1.00 95.94 177 LEU A N 1
ATOM 1408 C CA . LEU A 1 177 ? -3.289 -1.546 -12.367 1.00 95.94 177 LEU A CA 1
ATOM 1409 C C . LEU A 1 177 ? -4.472 -1.007 -13.175 1.00 95.94 177 LEU A C 1
ATOM 1411 O O . LEU A 1 177 ? -4.338 -0.827 -14.388 1.00 95.94 177 LEU A O 1
ATOM 1415 N N . ALA A 1 178 ? -5.603 -0.739 -12.523 1.00 96.31 178 ALA A N 1
ATOM 1416 C CA . ALA A 1 178 ? -6.782 -0.150 -13.145 1.00 96.31 178 ALA A CA 1
ATOM 1417 C C . ALA A 1 178 ? -6.480 1.258 -13.677 1.00 96.31 178 ALA A C 1
ATOM 1419 O O . ALA A 1 178 ? -6.656 1.504 -14.871 1.00 96.31 178 ALA A O 1
ATOM 1420 N N . ALA A 1 179 ? -5.916 2.137 -12.844 1.00 95.06 179 ALA A N 1
ATOM 1421 C CA . ALA A 1 179 ? -5.521 3.489 -13.234 1.00 95.06 179 ALA A CA 1
ATOM 1422 C C . ALA A 1 179 ? -4.531 3.476 -14.409 1.00 95.06 179 ALA A C 1
ATOM 1424 O O . ALA A 1 179 ? -4.707 4.194 -15.393 1.00 95.06 179 ALA A O 1
ATOM 1425 N N . ARG A 1 180 ? -3.530 2.587 -14.369 1.00 93.44 180 ARG A N 1
ATOM 1426 C CA . ARG A 1 180 ? -2.565 2.426 -15.463 1.00 93.44 180 ARG A CA 1
ATOM 1427 C C . ARG A 1 180 ? -3.227 1.945 -16.753 1.00 93.44 180 ARG A C 1
ATOM 1429 O O . ARG A 1 180 ? -2.857 2.412 -17.827 1.00 93.44 180 ARG A O 1
ATOM 1436 N N . ARG A 1 181 ? -4.178 1.008 -16.681 1.00 94.00 181 ARG A N 1
ATOM 1437 C CA . ARG A 1 181 ? -4.933 0.540 -17.857 1.00 94.00 181 ARG A CA 1
ATOM 1438 C C . ARG A 1 181 ? -5.767 1.667 -18.462 1.00 94.00 181 ARG A C 1
ATOM 1440 O O . ARG A 1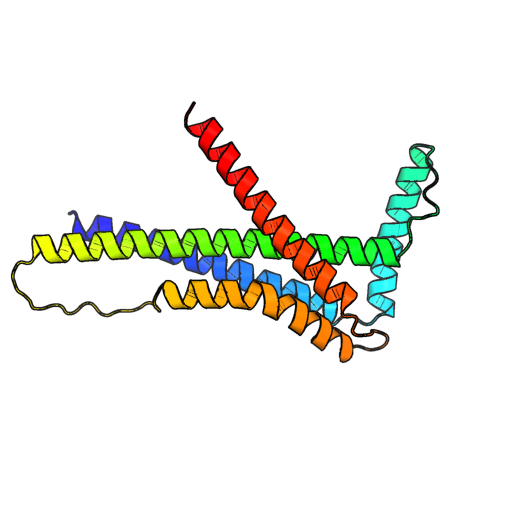 181 ? -5.736 1.825 -19.677 1.00 94.00 181 ARG A O 1
ATOM 1447 N N . ILE A 1 182 ? -6.455 2.447 -17.631 1.00 94.94 182 ILE A N 1
ATOM 1448 C CA . ILE A 1 182 ? -7.268 3.592 -18.064 1.00 94.94 182 ILE A CA 1
ATOM 1449 C C . ILE A 1 182 ? -6.383 4.648 -18.733 1.00 94.94 182 ILE A C 1
ATOM 1451 O O . ILE A 1 182 ? -6.650 5.033 -19.867 1.00 94.94 182 ILE A O 1
ATOM 1455 N N . TYR A 1 183 ? -5.276 5.035 -18.095 1.00 93.81 183 TYR A N 1
ATOM 1456 C CA . TYR A 1 183 ? -4.316 5.989 -18.656 1.00 9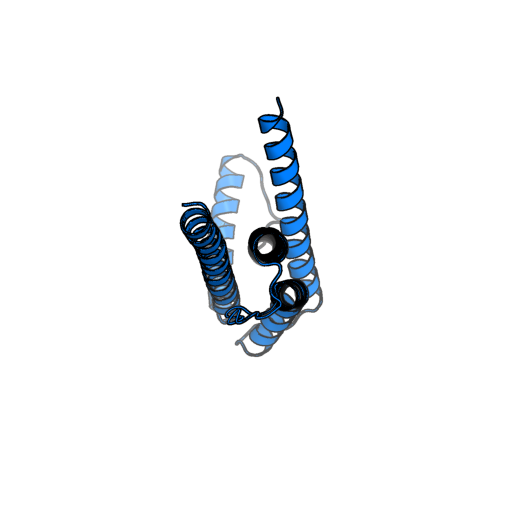3.81 183 TYR A CA 1
ATOM 1457 C C . TYR A 1 183 ? -3.803 5.561 -20.038 1.00 93.81 183 TYR A C 1
ATOM 1459 O O . TYR A 1 183 ? -3.724 6.367 -20.964 1.00 93.81 183 TYR A O 1
ATOM 1467 N N . LEU A 1 184 ? -3.469 4.277 -20.196 1.00 91.94 184 LEU A N 1
ATOM 1468 C CA . LEU A 1 184 ? -3.005 3.746 -21.477 1.00 91.94 184 LEU A CA 1
ATOM 1469 C C . LEU A 1 184 ? -4.106 3.685 -22.541 1.00 91.94 184 LEU A C 1
ATOM 1471 O O . LEU A 1 184 ? -3.768 3.753 -23.718 1.00 91.94 184 LEU A O 1
ATOM 1475 N N . ARG A 1 185 ? -5.384 3.553 -22.158 1.00 93.75 185 ARG A N 1
ATOM 1476 C CA . ARG A 1 185 ? -6.502 3.653 -23.105 1.00 93.75 185 ARG A CA 1
ATOM 1477 C C . ARG A 1 185 ? -6.682 5.082 -23.600 1.00 93.75 185 ARG A C 1
ATOM 1479 O O . ARG A 1 185 ? -6.627 5.280 -24.803 1.00 93.75 185 ARG A O 1
ATOM 1486 N N . ILE A 1 186 ? -6.764 6.050 -22.685 1.00 94.44 186 ILE A N 1
ATOM 1487 C CA . ILE A 1 186 ? -6.933 7.475 -23.023 1.00 94.44 186 ILE A CA 1
ATOM 1488 C C . ILE A 1 186 ? -5.795 7.973 -23.919 1.00 94.44 186 ILE A C 1
ATOM 1490 O O . ILE A 1 186 ? -6.024 8.754 -24.822 1.00 94.44 186 ILE A O 1
ATOM 1494 N N . LYS A 1 187 ? -4.556 7.520 -23.690 1.00 91.06 187 LYS A N 1
ATOM 1495 C CA . LYS A 1 187 ? -3.404 7.934 -24.507 1.00 91.06 187 LYS A CA 1
ATOM 1496 C C . LYS A 1 187 ? -3.368 7.297 -25.906 1.00 91.06 187 LYS A C 1
ATOM 1498 O O . LYS A 1 187 ? -2.586 7.733 -26.748 1.00 91.06 187 LYS A O 1
ATOM 1503 N N . LYS A 1 188 ? -4.076 6.184 -26.106 1.00 77.88 188 LYS A N 1
ATOM 1504 C CA . LYS A 1 188 ? -4.088 5.458 -27.383 1.00 77.88 188 LYS A CA 1
ATOM 1505 C C . LYS A 1 188 ? -5.153 6.007 -28.340 1.00 77.88 188 LYS A C 1
ATOM 1507 O O . LYS A 1 188 ? -5.042 5.761 -29.538 1.00 77.88 188 LYS A O 1
ATOM 1512 N N . GLU A 1 189 ? -6.149 6.692 -27.796 1.00 54.44 189 GLU A N 1
ATOM 1513 C CA . GLU A 1 189 ? -7.136 7.506 -28.512 1.00 54.44 189 GLU A CA 1
ATOM 1514 C C . GLU A 1 189 ? -6.556 8.897 -28.811 1.00 54.44 189 GLU A C 1
ATOM 1516 O O . GLU A 1 189 ? -6.859 9.415 -29.907 1.00 54.44 189 GLU A O 1
#